Protein AF-A0A7C5K5Q1-F1 (afdb_monomer)

Solvent-accessible surface area (backbone atoms only — not comparable to full-atom values): 16273 Å² total; per-residue (Å²): 133,90,83,87,88,84,90,79,90,84,81,91,78,84,78,90,78,84,77,80,89,81,86,86,76,71,62,64,64,53,53,53,48,54,52,52,51,44,50,50,35,49,50,49,41,51,52,52,47,55,54,46,50,56,51,28,58,54,29,62,74,42,100,34,67,68,35,24,51,49,33,49,58,46,50,55,53,46,52,53,38,50,54,52,27,48,53,24,49,56,46,38,74,69,44,90,44,72,67,50,33,50,55,20,46,50,52,24,52,52,34,30,56,51,38,54,53,44,49,60,56,43,58,56,35,75,69,60,73,71,78,79,83,81,79,86,83,80,95,70,95,72,90,81,80,87,77,79,86,76,80,72,78,73,74,76,74,74,75,76,72,83,75,80,82,54,46,97,90,65,37,42,28,32,14,58,48,31,27,52,51,27,44,76,69,70,38,76,44,35,77,76,70,42,36,69,51,12,41,54,56,32,49,77,69,71,37,46,31,96,88,48,85,52,50,87,40,68,26,30,55,47,41,51,24,34,29,53,25,48,73,68,66,55,76,51,94,42,92,86,41,49,63,35,24,47,46,36,36,39,76,73,68,45,64,49,76,81,76,41,83,79,82,59,89,93,57,82,72,55,60,66

Radius of gyration: 31.22 Å; Cα contacts (8 Å, |Δi|>4): 240; chains: 1; bounding box: 98×56×119 Å

Mean predicted aligned error: 20.23 Å

Structure (mmCIF, N/CA/C/O backbone):
data_AF-A0A7C5K5Q1-F1
#
_entry.id   AF-A0A7C5K5Q1-F1
#
loop_
_atom_site.group_PDB
_atom_site.id
_atom_site.type_symbol
_atom_site.label_atom_id
_atom_site.label_alt_id
_atom_site.label_comp_id
_atom_site.label_asym_id
_atom_site.label_entity_id
_atom_site.label_seq_id
_atom_site.pdbx_PDB_ins_code
_atom_site.Cartn_x
_atom_site.Cartn_y
_atom_site.Cartn_z
_atom_site.occupancy
_atom_site.B_iso_or_equiv
_atom_site.auth_seq_id
_atom_site.auth_comp_id
_atom_site.auth_asym_id
_atom_site.auth_atom_id
_atom_site.pdbx_PDB_model_num
ATOM 1 N N . MET A 1 1 ? 58.244 21.005 -78.673 1.00 39.00 1 MET A N 1
ATOM 2 C CA . MET A 1 1 ? 58.106 21.729 -77.393 1.00 39.00 1 MET A CA 1
ATOM 3 C C . MET A 1 1 ? 57.609 20.748 -76.333 1.00 39.00 1 MET A C 1
ATOM 5 O O . MET A 1 1 ? 56.505 20.251 -76.478 1.00 39.00 1 MET A O 1
ATOM 9 N N . PHE A 1 2 ? 58.502 20.364 -75.406 1.00 35.72 2 PHE A N 1
ATOM 10 C CA . PHE A 1 2 ? 58.333 20.268 -73.936 1.00 35.72 2 PHE A CA 1
ATOM 11 C C . PHE A 1 2 ? 56.890 20.326 -73.368 1.00 35.72 2 PHE A C 1
ATOM 13 O O . PHE A 1 2 ? 56.153 21.208 -73.779 1.00 35.72 2 PHE A O 1
ATOM 20 N N . TYR A 1 3 ? 56.393 19.533 -72.402 1.00 31.89 3 TYR A N 1
ATOM 21 C CA . TYR A 1 3 ? 56.917 18.645 -71.335 1.00 31.89 3 TYR A CA 1
ATOM 22 C C . TYR A 1 3 ? 55.752 17.667 -70.978 1.00 31.89 3 TYR A C 1
ATOM 24 O O . TYR A 1 3 ? 54.611 18.103 -70.901 1.00 31.89 3 TYR A O 1
ATOM 32 N N . ARG A 1 4 ? 55.911 16.338 -71.039 1.00 33.72 4 ARG A N 1
ATOM 33 C CA . ARG A 1 4 ? 56.202 15.358 -69.959 1.00 33.72 4 ARG A CA 1
ATOM 34 C C . ARG A 1 4 ? 55.140 15.157 -68.846 1.00 33.72 4 ARG A C 1
ATOM 36 O O . ARG A 1 4 ? 54.796 16.065 -68.106 1.00 33.72 4 ARG A O 1
ATOM 43 N N . GLN A 1 5 ? 54.742 13.884 -68.736 1.00 38.56 5 GLN A N 1
ATOM 44 C CA . GLN A 1 5 ? 54.004 13.157 -67.690 1.00 38.56 5 GLN A CA 1
ATOM 45 C C . GLN A 1 5 ? 54.415 13.469 -66.235 1.00 38.56 5 GLN A C 1
ATOM 47 O O . GLN A 1 5 ? 55.608 13.624 -65.970 1.00 38.56 5 GLN A O 1
ATOM 52 N N . SER A 1 6 ? 53.479 13.345 -65.281 1.00 35.78 6 SER A N 1
ATOM 53 C CA . SER A 1 6 ? 53.557 12.337 -64.198 1.00 35.78 6 SER A CA 1
ATOM 54 C C . SER A 1 6 ? 52.291 12.267 -63.327 1.00 35.78 6 SER A C 1
ATOM 56 O O . SER A 1 6 ? 51.654 13.263 -63.010 1.00 35.78 6 SER A O 1
ATOM 58 N N . THR A 1 7 ? 51.977 11.018 -63.003 1.00 44.91 7 THR A N 1
ATOM 59 C CA . THR A 1 7 ? 50.907 10.376 -62.223 1.00 44.91 7 THR A CA 1
ATOM 60 C C . THR A 1 7 ? 50.917 10.660 -60.715 1.00 44.91 7 THR A C 1
ATOM 62 O O . THR A 1 7 ? 51.972 10.984 -60.190 1.00 44.91 7 THR A O 1
ATOM 65 N N . TYR A 1 8 ? 49.766 10.469 -60.044 1.00 38.09 8 TYR A N 1
ATOM 66 C CA . TYR A 1 8 ? 49.452 9.582 -58.884 1.00 38.09 8 TYR A CA 1
ATOM 67 C C . TYR A 1 8 ? 48.090 10.048 -58.288 1.00 38.09 8 TYR A C 1
ATOM 69 O O . TYR A 1 8 ? 47.913 11.238 -58.071 1.00 38.09 8 TYR A O 1
ATOM 77 N N . ALA A 1 9 ? 47.021 9.228 -58.317 1.00 36.94 9 ALA A N 1
ATOM 78 C CA . ALA A 1 9 ? 46.532 8.350 -57.225 1.00 36.94 9 ALA A CA 1
ATOM 79 C C . ALA A 1 9 ? 45.913 9.179 -56.055 1.00 36.94 9 ALA A C 1
ATOM 81 O O . ALA A 1 9 ? 46.486 10.188 -55.686 1.00 36.94 9 ALA A O 1
ATOM 82 N N . ILE A 1 10 ? 44.779 8.924 -55.387 1.00 40.03 10 ILE A N 1
ATOM 83 C CA . ILE A 1 10 ? 43.889 7.787 -55.085 1.00 40.03 10 ILE A CA 1
ATOM 84 C C . ILE A 1 10 ? 42.545 8.446 -54.668 1.00 40.03 10 ILE A C 1
ATOM 86 O O . ILE A 1 10 ? 42.561 9.475 -54.005 1.00 40.03 10 ILE A O 1
ATOM 90 N N . GLY A 1 11 ? 41.373 7.943 -55.053 1.00 34.34 11 GLY A N 1
ATOM 91 C CA . GLY A 1 11 ? 40.532 7.284 -54.049 1.00 34.34 11 GLY A CA 1
ATOM 92 C C . GLY A 1 11 ? 39.045 7.589 -54.213 1.00 34.34 11 GLY A C 1
ATOM 93 O O . GLY A 1 11 ? 38.575 8.685 -53.938 1.00 34.34 11 GLY A O 1
ATOM 94 N N . THR A 1 12 ? 38.309 6.576 -54.651 1.00 48.47 12 THR A N 1
ATOM 95 C CA . THR A 1 12 ? 36.873 6.398 -54.431 1.00 48.47 12 THR A CA 1
ATOM 96 C C . THR A 1 12 ? 36.520 6.512 -52.950 1.00 48.47 12 THR A C 1
ATOM 98 O O . THR A 1 12 ? 37.153 5.816 -52.159 1.00 48.47 12 THR A O 1
ATOM 101 N N . ALA A 1 13 ? 35.473 7.265 -52.595 1.00 38.59 13 ALA A N 1
ATOM 102 C CA . ALA A 1 13 ? 34.547 6.904 -51.516 1.00 38.59 13 ALA A CA 1
ATOM 103 C C . ALA A 1 13 ? 33.438 7.953 -51.312 1.00 38.59 13 ALA A C 1
ATOM 105 O O . ALA A 1 13 ? 33.724 9.104 -51.016 1.00 38.59 13 ALA A O 1
ATOM 106 N N . LEU A 1 14 ? 32.198 7.448 -51.355 1.00 41.69 14 LEU A N 1
ATOM 107 C CA . LEU A 1 14 ? 31.048 7.830 -50.522 1.00 41.69 14 LEU A CA 1
ATOM 108 C C . LEU A 1 14 ? 30.442 9.222 -50.808 1.00 41.69 14 LEU A C 1
ATOM 110 O O . LEU A 1 14 ? 31.061 10.256 -50.630 1.00 41.69 14 LEU A O 1
ATOM 114 N N . GLY A 1 15 ? 29.211 9.330 -51.299 1.00 34.03 15 GLY A N 1
ATOM 115 C CA . GLY A 1 15 ? 28.038 8.593 -50.835 1.00 34.03 15 GLY A CA 1
ATOM 116 C C . GLY A 1 15 ? 27.295 9.479 -49.837 1.00 34.03 15 GLY A C 1
ATOM 117 O O . GLY A 1 15 ? 27.778 9.689 -48.731 1.00 34.03 15 GLY A O 1
ATOM 118 N N . LEU A 1 16 ? 26.166 10.024 -50.302 1.00 45.03 16 LEU A N 1
ATOM 119 C CA . LEU A 1 16 ? 25.108 10.723 -49.568 1.00 45.03 16 LEU A CA 1
ATOM 120 C C . LEU A 1 16 ? 25.189 10.604 -48.045 1.00 45.03 16 LEU A C 1
ATOM 122 O O . LEU A 1 16 ? 24.958 9.508 -47.567 1.00 45.03 16 LEU A O 1
ATOM 126 N N . TRP A 1 17 ? 25.297 11.727 -47.330 1.00 41.38 17 TRP A N 1
ATOM 127 C CA . TRP A 1 17 ? 24.483 12.010 -46.137 1.00 41.38 17 TRP A CA 1
ATOM 128 C C . TRP A 1 17 ? 24.275 13.527 -46.052 1.00 41.38 17 TRP A C 1
ATOM 130 O O . TRP A 1 17 ? 25.030 14.256 -45.413 1.00 41.38 17 TRP A O 1
ATOM 140 N N . ALA A 1 18 ? 23.233 14.014 -46.730 1.00 37.72 18 ALA A N 1
ATOM 141 C CA . ALA A 1 18 ? 22.581 15.245 -46.313 1.00 37.72 18 ALA A CA 1
ATOM 142 C C . ALA A 1 18 ? 21.882 14.926 -44.986 1.00 37.72 18 ALA A C 1
ATOM 144 O O . ALA A 1 18 ? 20.816 14.312 -44.971 1.00 37.72 18 ALA A O 1
ATOM 145 N N . VAL A 1 19 ? 22.525 15.256 -43.867 1.00 46.12 19 VAL A N 1
ATOM 146 C CA . VAL A 1 19 ? 21.896 15.151 -42.551 1.00 46.12 19 VAL A CA 1
ATOM 147 C C . VAL A 1 19 ? 20.846 16.251 -42.482 1.00 46.12 19 VAL A C 1
ATOM 149 O O . VAL A 1 19 ? 21.158 17.436 -42.375 1.00 46.12 19 VAL A O 1
ATOM 152 N N . ALA A 1 20 ? 19.590 15.837 -42.607 1.00 39.59 20 ALA A N 1
ATOM 153 C CA . ALA A 1 20 ? 18.427 16.647 -42.322 1.00 39.59 20 ALA A CA 1
ATOM 154 C C . ALA A 1 20 ? 18.463 17.069 -40.845 1.00 39.59 20 ALA A C 1
ATOM 156 O O . ALA A 1 20 ? 18.034 16.337 -39.959 1.00 39.59 20 ALA A O 1
ATOM 157 N N . VAL A 1 21 ? 18.979 18.266 -40.573 1.00 47.09 21 VAL A N 1
ATOM 158 C CA . VAL A 1 21 ? 18.752 18.969 -39.307 1.00 47.09 21 VAL A CA 1
ATOM 159 C C . VAL A 1 21 ? 17.407 19.677 -39.432 1.00 47.09 21 VAL A C 1
ATOM 161 O O . VAL A 1 21 ? 17.364 20.844 -39.794 1.00 47.09 21 VAL A O 1
ATOM 164 N N . CYS A 1 22 ? 16.307 18.950 -39.231 1.00 41.03 22 CYS A N 1
ATOM 165 C CA . CYS A 1 22 ? 14.950 19.497 -39.085 1.00 41.03 22 CYS A CA 1
ATOM 166 C C . CYS A 1 22 ? 14.028 18.430 -38.463 1.00 41.03 22 CYS A C 1
ATOM 168 O O . CYS A 1 22 ? 13.150 17.895 -39.131 1.00 41.03 22 CYS A O 1
ATOM 170 N N . ALA A 1 23 ? 14.243 18.087 -37.192 1.00 41.50 23 ALA A N 1
ATOM 171 C CA . ALA A 1 23 ? 13.274 17.334 -36.388 1.00 41.50 23 ALA A CA 1
ATOM 172 C C . ALA A 1 23 ? 13.562 17.544 -34.893 1.00 41.50 23 ALA A C 1
ATOM 174 O O . ALA A 1 23 ? 14.023 16.632 -34.220 1.00 41.50 23 ALA A O 1
ATOM 175 N N . GLN A 1 24 ? 13.396 18.769 -34.382 1.00 45.09 24 GLN A N 1
ATOM 176 C CA . GLN A 1 24 ? 13.556 19.034 -32.943 1.00 45.09 24 GLN A CA 1
ATOM 177 C C . GLN A 1 24 ? 12.874 20.342 -32.508 1.00 45.09 24 GLN A C 1
ATOM 179 O O . GLN A 1 24 ? 13.487 21.223 -31.916 1.00 45.09 24 GLN A O 1
ATOM 184 N N . THR A 1 25 ? 11.592 20.515 -32.837 1.00 47.78 25 THR A N 1
ATOM 185 C CA . THR A 1 25 ? 10.815 21.680 -32.360 1.00 47.78 25 THR A CA 1
ATOM 186 C C . THR A 1 25 ? 9.432 21.342 -31.801 1.00 47.78 25 THR A C 1
ATOM 188 O O . THR A 1 25 ? 8.795 22.231 -31.244 1.00 47.78 25 THR A O 1
ATOM 191 N N . ASN A 1 26 ? 8.984 20.080 -31.855 1.00 49.53 26 ASN A N 1
ATOM 192 C CA . ASN A 1 26 ? 7.657 19.687 -31.358 1.00 49.53 26 ASN A CA 1
ATOM 193 C C . ASN A 1 26 ? 7.649 19.057 -29.950 1.00 49.53 26 ASN A C 1
ATOM 195 O O . ASN A 1 26 ? 6.600 19.071 -29.314 1.00 49.53 26 ASN A O 1
ATOM 199 N N . ASP A 1 27 ? 8.783 18.587 -29.416 1.00 52.47 27 ASP A N 1
ATOM 200 C CA . ASP A 1 27 ? 8.804 17.881 -28.114 1.00 52.47 27 ASP A CA 1
ATOM 201 C C . ASP A 1 27 ? 8.931 18.811 -26.896 1.00 52.47 27 ASP A C 1
ATOM 203 O O . ASP A 1 27 ? 8.428 18.523 -25.810 1.00 52.47 27 ASP A O 1
ATOM 207 N N . VAL A 1 28 ? 9.552 19.981 -27.071 1.00 58.41 28 VAL A N 1
ATOM 208 C CA . VAL A 1 28 ? 9.705 20.990 -26.007 1.00 58.41 28 VAL A CA 1
ATOM 209 C C . VAL A 1 28 ? 8.355 21.537 -25.501 1.00 58.41 28 VAL A C 1
ATOM 211 O O . VAL A 1 28 ? 8.174 21.590 -24.281 1.00 58.41 28 VAL A O 1
ATOM 214 N N . PRO A 1 29 ? 7.380 21.914 -26.361 1.00 62.69 29 PRO A N 1
ATOM 215 C CA . PRO A 1 29 ? 6.080 22.384 -25.877 1.00 62.69 29 PRO A CA 1
ATOM 216 C C . PRO A 1 29 ? 5.253 21.279 -25.201 1.00 62.69 29 PRO A C 1
ATOM 218 O O . PRO A 1 29 ? 4.526 21.576 -24.254 1.00 62.69 29 PRO A O 1
ATOM 221 N N . ALA A 1 30 ? 5.390 20.016 -25.623 1.00 71.88 30 ALA A N 1
ATOM 222 C CA . ALA A 1 30 ? 4.680 18.889 -25.016 1.00 71.88 30 ALA A CA 1
ATOM 223 C C . ALA A 1 30 ? 5.179 18.603 -23.590 1.00 71.88 30 ALA A C 1
ATOM 225 O O . ALA A 1 30 ? 4.382 18.526 -22.658 1.00 71.88 30 ALA A O 1
ATOM 226 N N . ARG A 1 31 ? 6.502 18.558 -23.387 1.00 77.75 31 ARG A N 1
ATOM 227 C CA . ARG A 1 31 ? 7.101 18.360 -22.058 1.00 77.75 31 ARG A CA 1
ATOM 228 C C . ARG A 1 31 ? 6.799 19.506 -21.097 1.00 77.75 31 ARG A C 1
ATOM 230 O O . ARG A 1 31 ? 6.506 19.262 -19.927 1.00 77.75 31 ARG A O 1
ATOM 237 N N . ALA A 1 32 ? 6.850 20.746 -21.581 1.00 83.56 32 ALA A N 1
ATOM 238 C CA . ALA A 1 32 ? 6.485 21.912 -20.781 1.00 83.56 32 ALA A CA 1
ATOM 239 C C . ALA A 1 32 ? 5.020 21.841 -20.312 1.00 83.56 32 ALA A C 1
ATOM 241 O O . ALA A 1 32 ? 4.745 22.118 -19.146 1.00 83.56 32 ALA A O 1
ATOM 242 N N . ALA A 1 33 ? 4.103 21.402 -21.182 1.00 86.56 33 ALA A N 1
ATOM 243 C CA . ALA A 1 33 ? 2.701 21.203 -20.826 1.00 86.56 33 ALA A CA 1
ATOM 244 C C . ALA A 1 33 ? 2.517 20.102 -19.765 1.00 86.56 33 ALA A C 1
ATOM 246 O O . ALA A 1 33 ? 1.813 20.326 -18.783 1.00 86.56 33 ALA A O 1
ATOM 247 N N . THR A 1 34 ? 3.200 18.957 -19.897 1.00 87.31 34 THR A N 1
ATOM 248 C CA . THR A 1 34 ? 3.137 17.867 -18.902 1.00 87.31 34 THR A CA 1
ATOM 249 C C . THR A 1 34 ? 3.652 18.308 -17.531 1.00 87.31 34 THR A C 1
ATOM 251 O O . THR A 1 34 ? 3.044 17.998 -16.508 1.00 87.31 34 THR A O 1
ATOM 254 N N . VAL A 1 35 ? 4.756 19.061 -17.486 1.00 90.50 35 VAL A N 1
ATOM 255 C CA . VAL A 1 35 ? 5.287 19.609 -16.226 1.00 90.50 35 VAL A CA 1
ATOM 256 C C . VAL A 1 35 ? 4.308 20.613 -15.615 1.00 90.50 35 VAL A C 1
ATOM 258 O O . VAL A 1 35 ? 4.076 20.574 -14.410 1.00 90.50 35 VAL A O 1
ATOM 261 N N . GLN A 1 36 ? 3.695 21.474 -16.428 1.00 91.56 36 GLN A N 1
ATOM 262 C CA . GLN A 1 36 ? 2.717 22.454 -15.955 1.00 91.56 36 GLN A CA 1
ATOM 263 C C . GLN A 1 36 ? 1.451 21.790 -15.385 1.00 91.56 36 GLN A C 1
ATOM 265 O O . GLN A 1 36 ? 0.943 22.214 -14.346 1.00 91.56 36 GLN A O 1
ATOM 270 N N . GLU A 1 37 ? 0.952 20.733 -16.025 1.00 91.56 37 GLU A N 1
ATOM 271 C CA . GLU A 1 37 ? -0.182 19.946 -15.529 1.00 91.56 37 GLU A CA 1
ATOM 272 C C . GLU A 1 37 ? 0.158 19.235 -14.209 1.00 91.56 37 GLU A C 1
ATOM 274 O O . GLU A 1 37 ? -0.600 19.298 -13.238 1.00 91.56 37 GLU A O 1
ATOM 279 N N . ALA A 1 38 ? 1.347 18.640 -14.123 1.00 89.44 38 ALA A N 1
ATOM 280 C CA . ALA A 1 38 ? 1.859 18.039 -12.897 1.00 89.44 38 ALA A CA 1
ATOM 281 C C . ALA A 1 38 ? 1.995 19.057 -11.744 1.00 89.44 38 ALA A C 1
ATOM 283 O O . ALA A 1 38 ? 1.653 18.762 -10.594 1.00 89.44 38 ALA A O 1
ATOM 284 N N . GLU A 1 39 ? 2.448 20.279 -12.035 1.00 94.06 39 GLU A N 1
ATOM 285 C CA . GLU A 1 39 ? 2.498 21.374 -11.062 1.00 94.06 39 GLU A CA 1
ATOM 286 C C . GLU A 1 39 ? 1.100 21.786 -10.589 1.00 94.06 39 GLU A C 1
ATOM 288 O O . GLU A 1 39 ? 0.902 21.993 -9.387 1.00 94.06 39 GLU A O 1
ATOM 293 N N . ALA A 1 40 ? 0.117 21.834 -11.493 1.00 95.06 40 ALA A N 1
ATOM 294 C CA . ALA A 1 40 ? -1.274 22.109 -11.145 1.00 95.06 40 ALA A CA 1
ATOM 295 C C . ALA A 1 40 ? -1.854 21.029 -10.216 1.00 95.06 40 ALA A C 1
ATOM 297 O O . ALA A 1 40 ? -2.482 21.354 -9.206 1.00 95.06 40 ALA A O 1
ATOM 298 N N . HIS A 1 41 ? -1.581 19.750 -10.487 1.00 91.00 41 HIS A N 1
ATOM 299 C CA . HIS A 1 41 ? -1.990 18.646 -9.617 1.00 91.00 41 HIS A CA 1
ATOM 300 C C . HIS A 1 41 ? -1.351 18.722 -8.230 1.00 91.00 41 HIS A C 1
ATOM 302 O O . HIS A 1 41 ? -2.038 18.566 -7.219 1.00 91.00 41 HIS A O 1
ATOM 308 N N . ARG A 1 42 ? -0.053 19.025 -8.138 1.00 94.62 42 ARG A N 1
ATOM 309 C CA . ARG A 1 42 ? 0.596 19.238 -6.838 1.00 94.62 42 ARG A CA 1
ATOM 310 C C . ARG A 1 42 ? -0.027 20.424 -6.089 1.00 94.62 42 ARG A C 1
ATOM 312 O O . ARG A 1 42 ? -0.282 20.319 -4.887 1.00 94.62 42 ARG A O 1
ATOM 319 N N . ALA A 1 43 ? -0.285 21.535 -6.780 1.00 95.25 43 ALA A N 1
ATOM 320 C CA . ALA A 1 43 ? -0.922 22.712 -6.192 1.00 95.25 43 ALA A CA 1
ATOM 321 C C . ALA A 1 43 ? -2.335 22.399 -5.669 1.00 95.25 43 ALA A C 1
ATOM 323 O O . ALA A 1 43 ? -2.694 22.833 -4.575 1.00 95.25 43 ALA A O 1
ATOM 324 N N . GLN A 1 44 ? -3.102 21.573 -6.385 1.00 94.75 44 GLN A N 1
ATOM 325 C CA . GLN A 1 44 ? -4.405 21.082 -5.936 1.00 94.75 44 GLN A CA 1
ATOM 326 C C . GLN A 1 44 ? -4.294 20.290 -4.623 1.00 94.75 44 GLN A C 1
ATOM 328 O O . GLN A 1 44 ? -5.033 20.563 -3.678 1.00 94.75 44 GLN A O 1
ATOM 333 N N . ILE A 1 45 ? -3.340 19.355 -4.512 1.00 91.81 45 ILE A N 1
ATOM 334 C CA . ILE A 1 45 ? -3.116 18.593 -3.267 1.00 91.81 45 ILE A CA 1
ATOM 335 C C . ILE A 1 45 ? -2.784 19.545 -2.103 1.00 91.81 45 ILE A C 1
ATOM 337 O O . ILE A 1 45 ? -3.296 19.383 -0.991 1.00 91.81 45 ILE A O 1
ATOM 341 N N . GLN A 1 46 ? -1.958 20.563 -2.356 1.00 96.69 46 GLN A N 1
ATOM 342 C CA . GLN A 1 46 ? -1.593 21.572 -1.360 1.00 96.69 46 GLN A CA 1
ATOM 343 C C . GLN A 1 46 ? -2.813 22.393 -0.910 1.00 96.69 46 GLN A C 1
ATOM 345 O O . GLN A 1 46 ? -3.014 22.583 0.291 1.00 96.69 46 GLN A O 1
ATOM 350 N N . GLN A 1 47 ? -3.677 22.798 -1.842 1.00 97.12 47 GLN A N 1
ATOM 351 C CA . GLN A 1 47 ? -4.919 23.505 -1.530 1.00 97.12 47 GLN A CA 1
ATOM 352 C C . GLN A 1 47 ? -5.856 22.654 -0.657 1.00 97.12 47 GLN A C 1
ATOM 354 O O . GLN A 1 47 ? -6.428 23.152 0.315 1.00 97.12 47 GLN A O 1
ATOM 359 N N . ILE A 1 48 ? -5.991 21.358 -0.958 1.00 93.31 48 ILE A N 1
ATOM 360 C CA . ILE A 1 48 ? -6.781 20.422 -0.143 1.00 93.31 48 ILE A CA 1
ATOM 361 C C . ILE A 1 48 ? -6.220 20.350 1.282 1.00 93.31 48 ILE A C 1
ATOM 363 O O . ILE A 1 48 ? -6.973 20.415 2.255 1.00 93.31 48 ILE A O 1
ATOM 367 N N . LYS A 1 49 ? -4.895 20.253 1.427 1.00 93.88 49 LYS A N 1
ATOM 368 C CA . LYS A 1 49 ? -4.242 20.248 2.741 1.00 93.88 49 LYS A CA 1
ATOM 369 C C . LYS A 1 49 ? -4.565 21.515 3.532 1.00 93.88 49 LYS A C 1
ATOM 371 O O . LYS A 1 49 ? -4.927 21.407 4.699 1.00 93.88 49 LYS A O 1
ATOM 376 N N . GLU A 1 50 ? -4.478 22.693 2.926 1.00 96.19 50 GLU A N 1
ATOM 377 C CA . GLU A 1 50 ? -4.788 23.967 3.595 1.00 96.19 50 GLU A CA 1
ATOM 378 C C . GLU A 1 50 ? -6.253 24.047 4.057 1.00 96.19 50 GLU A C 1
ATOM 380 O O . GLU A 1 50 ? -6.538 24.478 5.182 1.00 96.19 50 GLU A O 1
ATOM 385 N N . GLN A 1 51 ? -7.184 23.544 3.239 1.00 93.75 51 GLN A N 1
ATOM 386 C CA . GLN A 1 51 ? -8.594 23.417 3.617 1.00 93.75 51 GLN A CA 1
ATOM 387 C C . GLN A 1 51 ? -8.763 22.504 4.839 1.00 93.75 51 GLN A C 1
ATOM 389 O O . GLN A 1 51 ? -9.434 22.873 5.806 1.00 93.75 51 GLN A O 1
ATOM 394 N N . LEU A 1 52 ? -8.119 21.333 4.838 1.00 91.00 52 LEU A N 1
ATOM 395 C CA . LEU A 1 52 ? -8.217 20.380 5.944 1.00 91.00 52 LEU A CA 1
ATOM 396 C C . LEU A 1 52 ? -7.509 20.866 7.210 1.00 91.00 52 LEU A C 1
ATOM 398 O O . LEU A 1 52 ? -8.002 20.583 8.296 1.00 91.00 52 LEU A O 1
ATOM 402 N N . VAL A 1 53 ? -6.409 21.619 7.108 1.00 92.62 53 VAL A N 1
ATOM 403 C CA . VAL A 1 53 ? -5.763 22.259 8.268 1.00 92.62 53 VAL A CA 1
ATOM 404 C C . VAL A 1 53 ? -6.730 23.240 8.920 1.00 92.62 53 VAL A C 1
ATOM 406 O O . VAL A 1 53 ? -6.900 23.216 10.135 1.00 92.62 53 VAL A O 1
ATOM 409 N N . THR A 1 54 ? -7.425 24.055 8.125 1.00 91.19 54 THR A N 1
ATOM 410 C CA . THR A 1 54 ? -8.436 24.988 8.644 1.00 91.19 54 THR A CA 1
ATOM 411 C C . THR A 1 54 ? -9.551 24.250 9.394 1.00 91.19 54 THR A C 1
ATOM 413 O O . THR A 1 54 ? -9.930 24.646 10.500 1.00 91.19 54 THR A O 1
ATOM 416 N N . LEU A 1 55 ? -10.046 23.143 8.830 1.00 87.88 55 LEU A N 1
ATOM 417 C CA . LEU A 1 55 ? -11.067 22.305 9.466 1.00 87.88 55 LEU A CA 1
ATOM 418 C C . LEU A 1 55 ? -10.549 21.603 10.729 1.00 87.88 55 LEU A C 1
ATOM 420 O O . LEU A 1 55 ? -11.257 21.571 11.732 1.00 87.88 55 LEU A O 1
ATOM 424 N N . ALA A 1 56 ? -9.314 21.100 10.710 1.00 86.19 56 ALA A N 1
ATOM 425 C CA . ALA A 1 56 ? -8.669 20.457 11.850 1.00 86.19 56 ALA A CA 1
ATOM 426 C C . ALA A 1 56 ? -8.484 21.433 13.017 1.00 86.19 56 ALA A C 1
ATOM 428 O O . ALA A 1 56 ? -8.827 21.104 14.148 1.00 86.19 56 ALA A O 1
ATOM 429 N N . THR A 1 57 ? -8.020 22.656 12.747 1.00 86.75 57 THR A N 1
ATOM 430 C CA . THR A 1 57 ? -7.882 23.710 13.763 1.00 86.75 57 THR A CA 1
ATOM 431 C C . THR A 1 57 ? -9.235 24.063 14.375 1.00 86.75 57 THR A C 1
ATOM 433 O O . THR A 1 57 ? -9.346 24.188 15.593 1.00 86.75 57 THR A O 1
ATOM 436 N N . ARG A 1 58 ? -10.296 24.165 13.560 1.00 85.69 58 ARG A N 1
ATOM 437 C CA . ARG A 1 58 ? -11.659 24.368 14.076 1.00 85.69 58 ARG A CA 1
ATOM 438 C C . ARG A 1 58 ? -12.121 23.176 14.921 1.00 85.69 58 ARG A C 1
ATOM 440 O O . ARG A 1 58 ? -12.715 23.390 15.970 1.00 85.69 58 ARG A O 1
ATOM 447 N N . ALA A 1 59 ? -11.838 21.943 14.503 1.00 80.56 59 ALA A N 1
ATOM 448 C CA . ALA A 1 59 ? -12.176 20.734 15.254 1.00 80.56 59 ALA A CA 1
ATOM 449 C C . ALA A 1 59 ? -11.418 20.621 16.587 1.00 80.56 59 ALA A C 1
ATOM 451 O O . ALA A 1 59 ? -11.974 20.138 17.561 1.00 80.56 59 ALA A O 1
ATOM 452 N N . GLN A 1 60 ? -10.179 21.106 16.676 1.00 80.00 60 GLN A N 1
ATOM 453 C CA . GLN A 1 60 ? -9.433 21.158 17.941 1.00 80.00 60 GLN A CA 1
ATOM 454 C C . GLN A 1 60 ? -10.032 22.149 18.949 1.00 80.00 60 GLN A C 1
ATOM 456 O O . GLN A 1 60 ? -9.825 22.007 20.150 1.00 80.00 60 GLN A O 1
ATOM 461 N N . GLN A 1 61 ? -10.774 23.150 18.472 1.00 82.62 61 GLN A N 1
ATOM 462 C CA . GLN A 1 61 ? -11.507 24.092 19.321 1.00 82.62 61 GLN A CA 1
ATOM 463 C C . GLN A 1 61 ? -12.856 23.528 19.792 1.00 82.62 61 GLN A C 1
ATOM 465 O O . GLN A 1 61 ? -13.505 24.134 20.645 1.00 82.62 61 GLN A O 1
ATOM 470 N N . THR A 1 62 ? -13.301 22.387 19.252 1.00 72.81 62 THR A N 1
ATOM 471 C CA . THR A 1 62 ? -14.492 21.685 19.739 1.00 72.81 62 THR A CA 1
ATOM 472 C C . THR A 1 62 ? -14.101 20.674 20.819 1.00 72.81 62 THR A C 1
ATOM 474 O O . THR A 1 62 ? -12.987 20.160 20.852 1.00 72.81 62 THR A O 1
ATOM 477 N N . ASN A 1 63 ? -15.030 20.344 21.720 1.00 67.94 63 ASN A N 1
ATOM 478 C CA . ASN A 1 63 ? -14.803 19.369 22.797 1.00 67.94 63 ASN A CA 1
ATOM 479 C C . ASN A 1 63 ? -14.846 17.904 22.289 1.00 67.94 63 ASN A C 1
ATOM 481 O O . ASN A 1 63 ? -15.267 17.002 23.014 1.00 67.94 63 ASN A O 1
ATOM 485 N N . ASN A 1 64 ? -14.487 17.667 21.020 1.00 73.75 64 ASN A N 1
ATOM 486 C CA . ASN A 1 64 ? -14.577 16.373 20.346 1.00 73.75 64 ASN A CA 1
ATOM 487 C C . ASN A 1 64 ? -13.186 15.887 19.883 1.00 73.75 64 ASN A C 1
ATOM 489 O O . ASN A 1 64 ? -12.792 16.115 18.735 1.00 73.75 64 ASN A O 1
ATOM 493 N N . PRO A 1 65 ? -12.435 15.180 20.750 1.00 74.75 65 PRO A N 1
ATOM 494 C CA . PRO A 1 65 ? -11.082 14.727 20.428 1.00 74.75 65 PRO A CA 1
ATOM 495 C C . PRO A 1 65 ? -11.049 13.717 19.271 1.00 74.75 65 PRO A C 1
ATOM 497 O O . PRO A 1 65 ? -10.106 13.729 18.484 1.00 74.75 65 PRO A O 1
ATOM 500 N N . ALA A 1 66 ? -12.101 12.907 19.102 1.00 76.38 66 ALA A N 1
ATOM 501 C CA . ALA A 1 66 ? -12.199 11.939 18.008 1.00 76.38 66 ALA A CA 1
ATOM 502 C C . ALA A 1 66 ? -12.289 12.628 16.637 1.00 76.38 66 ALA A C 1
ATOM 504 O O . ALA A 1 66 ? -11.730 12.155 15.648 1.00 76.38 66 ALA A O 1
ATOM 505 N N . GLN A 1 67 ? -12.960 13.780 16.572 1.00 79.38 67 GLN A N 1
ATOM 506 C CA . GLN A 1 67 ? -13.029 14.587 15.359 1.00 79.38 67 GLN A CA 1
ATOM 507 C C . GLN A 1 67 ? -11.664 15.198 15.011 1.00 79.38 67 GLN A C 1
ATOM 509 O O . GLN A 1 67 ? -11.241 15.137 13.854 1.00 79.38 67 GLN A O 1
ATOM 514 N N . ALA A 1 68 ? -10.951 15.739 16.003 1.00 77.88 68 ALA A N 1
ATOM 515 C CA . ALA A 1 68 ? -9.605 16.279 15.812 1.00 77.88 68 ALA A CA 1
ATOM 516 C C . ALA A 1 68 ? -8.612 15.194 15.350 1.00 77.88 68 ALA A C 1
ATOM 518 O O . ALA A 1 68 ? -7.863 15.407 14.395 1.00 77.88 68 ALA A O 1
ATOM 519 N N . GLU A 1 69 ? -8.655 14.009 15.962 1.00 78.81 69 GLU A N 1
ATOM 520 C CA . GLU A 1 69 ? -7.842 12.854 15.566 1.00 78.81 69 GLU A CA 1
ATOM 521 C C . GLU A 1 69 ? -8.179 12.374 14.144 1.00 78.81 69 GLU A C 1
ATOM 523 O O . GLU A 1 69 ? -7.282 12.101 13.338 1.00 78.81 69 GLU A O 1
ATOM 528 N N . CYS A 1 70 ? -9.470 12.351 13.790 1.00 81.25 70 CYS A N 1
ATOM 529 C CA . CYS A 1 70 ? -9.933 11.999 12.451 1.00 81.25 70 CYS A CA 1
ATOM 530 C C . CYS A 1 70 ? -9.291 12.897 11.386 1.00 81.25 70 CYS A C 1
ATOM 532 O O . CYS A 1 70 ? -8.728 12.368 10.423 1.00 81.25 70 CYS A O 1
ATOM 534 N N . PHE A 1 71 ? -9.306 14.222 11.575 1.00 85.00 71 PHE A N 1
ATOM 535 C CA . PHE A 1 71 ? -8.653 15.168 10.664 1.00 85.00 71 PHE A CA 1
ATOM 536 C C . PHE A 1 71 ? -7.128 15.030 10.659 1.00 85.00 71 PHE A C 1
ATOM 538 O O . PHE A 1 71 ? -6.526 15.008 9.582 1.00 85.00 71 PHE A O 1
ATOM 545 N N . GLN A 1 72 ? -6.504 14.875 11.830 1.00 81.38 72 GLN A N 1
ATOM 546 C CA . GLN A 1 72 ? -5.051 14.749 11.952 1.00 81.38 72 GLN A CA 1
ATOM 547 C C . GLN A 1 72 ? -4.516 13.560 11.143 1.00 81.38 72 GLN A C 1
ATOM 549 O O . GLN A 1 72 ? -3.536 13.688 10.410 1.00 81.38 72 GLN A O 1
ATOM 554 N N . MET A 1 73 ? -5.208 12.420 11.191 1.00 79.56 73 MET A N 1
ATOM 555 C CA . MET A 1 73 ? -4.852 11.236 10.410 1.00 79.56 73 MET A CA 1
ATOM 556 C C . MET A 1 73 ? -4.888 11.494 8.892 1.00 79.56 73 MET A C 1
ATOM 558 O O . MET A 1 73 ? -4.025 11.005 8.159 1.00 79.56 73 MET A O 1
ATOM 562 N N . ARG A 1 74 ? -5.867 12.265 8.392 1.00 83.94 74 ARG A N 1
ATOM 563 C CA . ARG A 1 74 ? -5.982 12.580 6.953 1.00 83.94 74 ARG A CA 1
ATOM 564 C C . ARG A 1 74 ? -4.927 13.596 6.524 1.00 83.94 74 ARG A C 1
ATOM 566 O O . ARG A 1 74 ? -4.368 13.450 5.440 1.00 83.94 74 ARG A O 1
ATOM 573 N N . LEU A 1 75 ? -4.593 14.556 7.387 1.00 82.19 75 LEU A N 1
ATOM 574 C CA . LEU A 1 75 ? -3.504 15.506 7.152 1.00 82.19 75 LEU A CA 1
ATOM 575 C C . LEU A 1 75 ? -2.139 14.818 7.040 1.00 82.19 75 LEU A C 1
ATOM 577 O O . LEU A 1 75 ? -1.365 15.156 6.147 1.00 82.19 75 LEU A O 1
ATOM 581 N N . VAL A 1 76 ? -1.858 13.813 7.878 1.00 81.81 76 VAL A N 1
ATOM 582 C CA . VAL A 1 76 ? -0.626 13.009 7.762 1.00 81.81 76 VAL A CA 1
ATOM 583 C C . VAL A 1 76 ? -0.565 12.289 6.411 1.00 81.81 76 VAL A C 1
ATOM 585 O O . VAL A 1 76 ? 0.464 12.339 5.740 1.00 81.81 76 VAL A O 1
ATOM 588 N N . LYS A 1 77 ? -1.672 11.678 5.966 1.00 73.69 77 LYS A N 1
ATOM 589 C CA . LYS A 1 77 ? -1.741 11.014 4.651 1.00 73.69 77 LYS A CA 1
ATOM 590 C C . LYS A 1 77 ? -1.547 12.001 3.492 1.00 73.69 77 LYS A C 1
ATOM 592 O O . LYS A 1 77 ? -0.833 11.681 2.548 1.00 73.69 77 LYS A O 1
ATOM 597 N N . LEU A 1 78 ? -2.122 13.203 3.575 1.00 80.38 78 LEU A N 1
ATOM 598 C CA . LEU A 1 78 ? -1.919 14.262 2.576 1.00 80.38 78 LEU A CA 1
ATOM 599 C C . LEU A 1 78 ? -0.476 14.771 2.524 1.00 80.3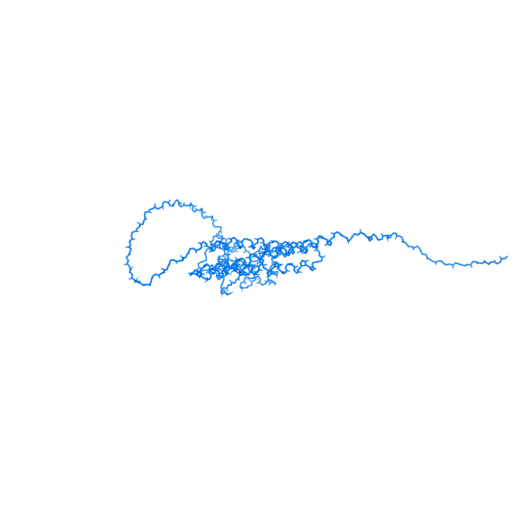8 78 LEU A C 1
ATOM 601 O O . LEU A 1 78 ? 0.019 15.038 1.434 1.00 80.38 78 LEU A O 1
ATOM 605 N N . ASN A 1 79 ? 0.214 14.871 3.665 1.00 82.81 79 ASN A N 1
ATOM 606 C CA . ASN A 1 79 ? 1.641 15.206 3.680 1.00 82.81 79 ASN A CA 1
ATOM 607 C C . ASN A 1 79 ? 2.467 14.153 2.932 1.00 82.81 79 ASN A C 1
ATOM 609 O O . ASN A 1 79 ? 3.272 14.519 2.083 1.00 82.81 79 ASN A O 1
ATOM 613 N N . GLY A 1 80 ? 2.200 12.864 3.171 1.00 74.62 80 GLY A N 1
ATOM 614 C CA . GLY A 1 80 ? 2.855 11.785 2.427 1.00 74.62 80 GLY A CA 1
ATOM 615 C C . GLY A 1 80 ? 2.583 11.855 0.919 1.00 74.62 80 GLY A C 1
ATOM 616 O O . GLY A 1 80 ? 3.502 11.706 0.121 1.00 74.62 80 GLY A O 1
ATOM 617 N N . LEU A 1 81 ? 1.345 12.156 0.506 1.00 79.62 81 LEU A N 1
ATOM 618 C CA . LEU A 1 81 ? 1.021 12.344 -0.916 1.00 79.62 81 LEU A CA 1
ATOM 619 C C . LEU A 1 81 ? 1.741 13.547 -1.536 1.00 79.62 81 LEU A C 1
ATOM 621 O O . LEU A 1 81 ? 2.154 13.467 -2.688 1.00 79.62 81 LEU A O 1
ATOM 625 N N . LEU A 1 82 ? 1.917 14.646 -0.794 1.00 86.19 82 LEU A N 1
ATOM 626 C CA . LEU A 1 82 ? 2.685 15.802 -1.266 1.00 86.19 82 LEU A CA 1
ATOM 627 C C . LEU A 1 82 ? 4.164 15.472 -1.464 1.00 86.19 82 LEU A C 1
ATOM 629 O O . LEU A 1 82 ? 4.748 15.930 -2.441 1.00 86.19 82 LEU A O 1
ATOM 633 N N . GLU A 1 83 ? 4.762 14.684 -0.572 1.00 87.88 83 GLU A N 1
ATOM 634 C CA . GLU A 1 83 ? 6.155 14.238 -0.703 1.00 87.88 83 GLU A CA 1
ATOM 635 C C . GLU A 1 83 ? 6.345 13.337 -1.930 1.00 87.88 83 GLU A C 1
ATOM 637 O O . GLU A 1 83 ? 7.287 13.527 -2.704 1.00 87.88 83 GLU A O 1
ATOM 642 N N . VAL A 1 84 ? 5.418 12.400 -2.157 1.00 79.75 84 VAL A N 1
ATOM 643 C CA . VAL A 1 84 ? 5.438 11.528 -3.342 1.00 79.75 84 VAL A CA 1
ATOM 644 C C . VAL A 1 84 ? 5.223 12.340 -4.620 1.00 79.75 84 VAL A C 1
ATOM 646 O O . VAL A 1 84 ? 5.998 12.193 -5.564 1.00 79.75 84 VAL A O 1
ATOM 649 N N . ALA A 1 85 ? 4.237 13.242 -4.645 1.00 81.62 85 ALA A N 1
ATOM 650 C CA . ALA A 1 85 ? 3.977 14.113 -5.791 1.00 81.62 85 ALA A CA 1
ATOM 651 C C . ALA A 1 85 ? 5.163 15.044 -6.087 1.00 81.62 85 ALA A C 1
ATOM 653 O O . ALA A 1 85 ? 5.504 15.249 -7.248 1.00 81.62 85 ALA A O 1
ATOM 654 N N . GLN A 1 86 ? 5.830 15.571 -5.056 1.00 91.31 86 GLN A N 1
ATOM 655 C CA . GLN A 1 86 ? 7.042 16.376 -5.214 1.00 91.31 86 GLN A CA 1
ATOM 656 C C . GLN A 1 86 ? 8.194 15.545 -5.790 1.00 91.31 86 GLN A C 1
ATOM 658 O O . GLN A 1 86 ? 8.831 15.972 -6.747 1.00 91.31 86 GLN A O 1
ATOM 663 N N . THR A 1 87 ? 8.417 14.336 -5.268 1.00 86.25 87 THR A N 1
ATOM 664 C CA . THR A 1 87 ? 9.458 13.423 -5.771 1.00 86.25 87 THR A CA 1
ATOM 665 C C . THR A 1 87 ? 9.215 13.055 -7.234 1.00 86.25 87 THR A C 1
ATOM 667 O O . THR A 1 87 ? 10.145 13.040 -8.039 1.00 86.25 87 THR A O 1
ATOM 670 N N . ALA A 1 88 ? 7.963 12.777 -7.598 1.00 82.00 88 ALA A N 1
ATOM 671 C CA . ALA A 1 88 ? 7.585 12.500 -8.975 1.00 82.00 88 ALA A CA 1
ATOM 672 C C . ALA A 1 88 ? 7.743 13.741 -9.871 1.00 82.00 88 ALA A C 1
ATOM 674 O O . ALA A 1 88 ? 8.226 13.614 -10.991 1.00 82.00 88 ALA A O 1
ATOM 675 N N . LEU A 1 89 ? 7.434 14.944 -9.376 1.00 90.31 89 LEU A N 1
ATOM 676 C CA . LEU A 1 89 ? 7.637 16.189 -10.120 1.00 90.31 89 LEU A CA 1
ATOM 677 C C . LEU A 1 89 ? 9.125 16.456 -10.388 1.00 90.31 89 LEU A C 1
ATOM 679 O O . LEU A 1 89 ? 9.497 16.844 -11.495 1.00 90.31 89 LEU A O 1
ATOM 683 N N . ASP A 1 90 ? 9.984 16.216 -9.398 1.00 91.81 90 ASP A N 1
ATOM 684 C CA . ASP A 1 90 ? 11.429 16.371 -9.557 1.00 91.81 90 ASP A CA 1
ATOM 685 C C . ASP A 1 90 ? 11.990 15.357 -10.563 1.00 91.81 90 ASP A C 1
ATOM 687 O O . ASP A 1 90 ? 12.806 15.729 -11.405 1.00 91.81 90 ASP A O 1
ATOM 691 N N . ARG A 1 91 ? 11.480 14.115 -10.565 1.00 88.44 91 ARG A N 1
ATOM 692 C CA . ARG A 1 91 ? 11.789 13.113 -11.602 1.00 88.44 91 ARG A CA 1
ATOM 693 C C . ARG A 1 91 ? 11.313 13.545 -12.986 1.00 88.44 91 ARG A C 1
ATOM 695 O O . ARG A 1 91 ? 12.084 13.463 -13.933 1.00 88.44 91 ARG A O 1
ATOM 702 N N . LEU A 1 92 ? 10.088 14.055 -13.104 1.00 90.31 92 LEU A N 1
ATOM 703 C CA . LEU A 1 92 ? 9.523 14.525 -14.373 1.00 90.31 92 LEU A CA 1
ATOM 704 C C . LEU A 1 92 ? 10.369 15.648 -14.995 1.00 90.31 92 LEU A C 1
ATOM 706 O O . LEU A 1 92 ? 10.565 15.694 -16.208 1.00 90.31 92 LEU A O 1
ATOM 710 N N . ARG A 1 93 ? 10.911 16.544 -14.161 1.00 91.00 93 ARG A N 1
ATOM 711 C CA . ARG A 1 93 ? 11.772 17.648 -14.609 1.00 91.00 93 ARG A CA 1
ATOM 712 C C . ARG A 1 93 ? 13.083 17.158 -15.214 1.00 91.00 93 ARG A C 1
ATOM 714 O O . ARG A 1 93 ? 13.521 17.739 -16.205 1.00 91.00 93 ARG A O 1
ATOM 721 N N . VAL A 1 94 ? 13.672 16.093 -14.669 1.00 91.81 94 VAL A N 1
ATOM 722 C CA . VAL A 1 94 ? 14.969 15.552 -15.119 1.00 91.81 94 VAL A CA 1
ATOM 723 C C . VAL A 1 94 ? 14.859 14.332 -16.037 1.0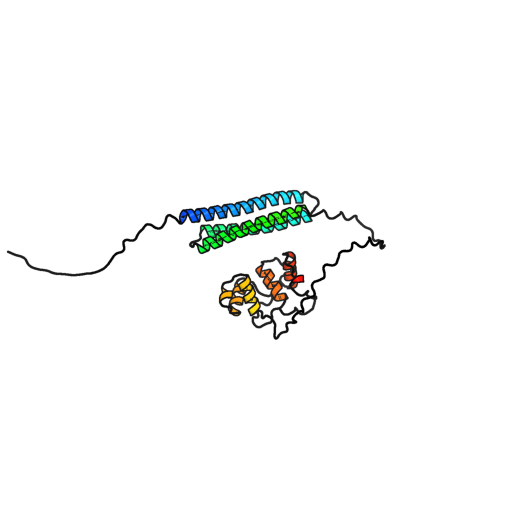0 91.81 94 VAL A C 1
ATOM 725 O O . VAL A 1 94 ? 15.884 13.869 -16.514 1.00 91.81 94 VAL A O 1
ATOM 728 N N . ALA A 1 95 ? 13.651 13.831 -16.309 1.00 88.50 95 ALA A N 1
ATOM 729 C CA . ALA A 1 95 ? 13.423 12.644 -17.133 1.00 88.50 95 ALA A CA 1
ATOM 730 C C . ALA A 1 95 ? 14.077 12.759 -18.521 1.00 88.50 95 ALA A C 1
ATOM 732 O O . ALA A 1 95 ? 14.020 13.811 -19.162 1.00 88.50 95 ALA A O 1
ATOM 733 N N . GLU A 1 96 ? 14.683 11.686 -19.012 1.00 85.50 96 GLU A N 1
ATOM 734 C CA . GLU A 1 96 ? 15.374 11.684 -20.311 1.00 85.50 96 GLU A CA 1
ATOM 735 C C . GLU A 1 96 ? 14.592 10.908 -21.377 1.00 85.50 96 GLU A C 1
ATOM 737 O O . GLU A 1 96 ? 14.879 11.031 -22.567 1.00 85.50 96 GLU A O 1
ATOM 742 N N . SER A 1 97 ? 13.566 10.157 -20.963 1.00 86.94 97 SER A N 1
ATOM 743 C CA . SER A 1 97 ? 12.700 9.380 -21.851 1.00 86.94 97 SER A CA 1
ATOM 744 C C . SER A 1 97 ? 11.212 9.664 -21.642 1.00 86.94 97 SER A C 1
ATOM 746 O O . SER A 1 97 ? 10.764 9.951 -20.529 1.00 86.94 97 SER A O 1
ATOM 748 N N . ASP A 1 98 ? 10.424 9.490 -22.705 1.00 81.44 98 ASP A N 1
ATOM 749 C CA . ASP A 1 98 ? 8.962 9.631 -22.662 1.00 81.44 98 ASP A CA 1
ATOM 750 C C . ASP A 1 98 ? 8.320 8.674 -21.650 1.00 81.44 98 ASP A C 1
ATOM 752 O O . ASP A 1 98 ? 7.362 9.031 -20.972 1.00 81.44 98 ASP A O 1
ATOM 756 N N . ARG A 1 99 ? 8.896 7.477 -21.482 1.00 80.44 99 ARG A N 1
ATOM 757 C CA . ARG A 1 99 ? 8.438 6.487 -20.499 1.00 80.44 99 ARG A CA 1
ATOM 758 C C . ARG A 1 99 ? 8.606 6.981 -19.061 1.00 80.44 99 ARG A C 1
ATOM 760 O O . ARG A 1 99 ? 7.699 6.817 -18.252 1.00 80.44 99 ARG A O 1
ATOM 767 N N . GLU A 1 100 ? 9.756 7.569 -18.735 1.00 79.25 100 GLU A N 1
ATOM 768 C CA . GLU A 1 100 ? 10.002 8.150 -17.407 1.00 79.25 100 GLU A CA 1
ATOM 769 C C . GLU A 1 100 ? 9.093 9.353 -17.149 1.00 79.25 100 GLU A C 1
ATOM 771 O O . GLU A 1 100 ? 8.606 9.535 -16.032 1.00 79.25 100 GLU A O 1
ATOM 776 N N . MET A 1 101 ? 8.838 10.158 -18.185 1.00 81.81 101 MET A N 1
ATOM 777 C CA . MET A 1 101 ? 7.896 11.270 -18.104 1.00 81.81 101 MET A CA 1
ATOM 778 C C . MET A 1 101 ? 6.463 10.790 -17.857 1.00 81.81 101 MET A C 1
ATOM 780 O O . MET A 1 101 ? 5.779 11.334 -16.990 1.00 81.81 101 MET A O 1
ATOM 784 N N . GLU A 1 102 ? 6.012 9.765 -18.580 1.00 82.62 102 GLU A N 1
ATOM 785 C CA . GLU A 1 102 ? 4.681 9.179 -18.418 1.00 82.62 102 GLU A CA 1
ATOM 786 C C . GLU A 1 102 ? 4.509 8.571 -17.020 1.00 82.62 102 GLU A C 1
ATOM 788 O O . GLU A 1 102 ? 3.541 8.884 -16.327 1.00 82.62 102 GLU A O 1
ATOM 793 N N . GLU A 1 103 ? 5.481 7.786 -16.548 1.00 79.19 103 GLU A N 1
ATOM 794 C CA . GLU A 1 103 ? 5.455 7.191 -15.208 1.00 79.19 103 GLU A CA 1
ATOM 795 C C . GLU A 1 103 ? 5.412 8.264 -14.107 1.00 79.19 103 GLU A C 1
ATOM 797 O O . GLU A 1 103 ? 4.615 8.184 -13.166 1.00 79.19 103 GLU A O 1
ATOM 802 N N . ALA A 1 104 ? 6.250 9.297 -14.214 1.00 79.00 104 ALA A N 1
ATOM 803 C CA . ALA A 1 104 ? 6.276 10.389 -13.249 1.00 79.00 104 ALA A CA 1
ATOM 804 C C . ALA A 1 104 ? 4.972 11.208 -13.270 1.00 79.00 104 ALA A C 1
ATOM 806 O O . ALA A 1 104 ? 4.455 11.554 -12.206 1.00 79.00 104 ALA A O 1
ATOM 807 N N . SER A 1 105 ? 4.408 11.467 -14.452 1.00 82.19 105 SER A N 1
ATOM 808 C CA . SER A 1 105 ? 3.141 12.189 -14.603 1.00 82.19 105 SER A CA 1
ATOM 809 C C . SER A 1 105 ? 1.960 11.408 -14.013 1.00 82.19 105 SER A C 1
ATOM 811 O O . SER A 1 105 ? 1.215 11.941 -13.184 1.00 82.19 105 SER A O 1
ATOM 813 N N . LEU A 1 106 ? 1.847 10.111 -14.325 1.00 79.25 106 LEU A N 1
ATOM 814 C CA . LEU A 1 106 ? 0.807 9.235 -13.774 1.00 79.25 106 LEU A CA 1
ATOM 815 C C . LEU A 1 106 ? 0.866 9.167 -12.244 1.00 79.25 106 LEU A C 1
ATOM 817 O O . LEU A 1 106 ? -0.165 9.257 -11.576 1.00 79.25 106 LEU A O 1
ATOM 821 N N . ASN A 1 107 ? 2.066 9.080 -11.666 1.00 70.44 107 ASN A N 1
ATOM 822 C CA . ASN A 1 107 ? 2.239 9.078 -10.213 1.00 70.44 107 ASN A CA 1
ATOM 823 C C . ASN A 1 107 ? 1.678 10.350 -9.552 1.00 70.44 107 ASN A C 1
ATOM 825 O O . ASN A 1 107 ? 1.027 10.270 -8.505 1.00 70.44 107 ASN A O 1
ATOM 829 N N . ILE A 1 108 ? 1.873 11.521 -10.164 1.00 80.12 108 ILE A N 1
ATOM 830 C CA . ILE A 1 108 ? 1.337 12.795 -9.659 1.00 80.12 108 ILE A CA 1
ATOM 831 C C . ILE A 1 108 ? -0.187 12.836 -9.809 1.00 80.12 108 ILE A C 1
ATOM 833 O O . ILE A 1 108 ? -0.886 13.233 -8.872 1.00 80.12 108 ILE A O 1
ATOM 837 N N . GLN A 1 109 ? -0.712 12.365 -10.942 1.00 82.56 109 GLN A N 1
ATOM 838 C CA . GLN A 1 109 ? -2.151 12.282 -11.186 1.00 82.56 109 GLN A CA 1
ATOM 839 C C . GLN A 1 109 ? -2.849 11.365 -10.166 1.00 82.56 109 GLN A C 1
ATOM 841 O O . GLN A 1 109 ? -3.871 11.738 -9.581 1.00 82.56 109 GLN A O 1
ATOM 846 N N . PHE A 1 110 ? -2.272 10.197 -9.865 1.00 78.00 110 PHE A N 1
ATOM 847 C CA . PHE A 1 110 ? -2.791 9.301 -8.829 1.00 78.00 110 PHE A CA 1
ATOM 848 C C . PHE A 1 110 ? -2.740 9.926 -7.432 1.00 78.00 110 PHE A C 1
ATOM 850 O O . PHE A 1 110 ? -3.688 9.762 -6.655 1.00 78.00 110 PHE A O 1
ATOM 857 N N . CYS A 1 111 ? -1.686 10.684 -7.110 1.00 71.19 111 CYS A N 1
ATOM 858 C CA . CYS A 1 111 ? -1.620 11.432 -5.854 1.00 71.19 111 CYS A CA 1
ATOM 859 C C . CYS A 1 111 ? -2.755 12.462 -5.746 1.00 71.19 111 CYS A C 1
ATOM 861 O O . CYS A 1 111 ? -3.393 12.549 -4.694 1.00 71.19 111 CYS A O 1
ATOM 863 N N . ALA A 1 112 ? -3.055 13.189 -6.827 1.00 80.69 112 ALA A N 1
ATOM 864 C CA . ALA A 1 112 ? -4.143 14.166 -6.860 1.00 80.69 112 ALA A CA 1
ATOM 865 C C . ALA A 1 112 ? -5.520 13.508 -6.670 1.00 80.69 112 ALA A C 1
ATOM 867 O O . ALA A 1 112 ? -6.301 13.938 -5.818 1.00 80.69 112 ALA A O 1
ATOM 868 N N . LEU A 1 113 ? -5.790 12.398 -7.366 1.00 85.06 113 LEU A N 1
ATOM 869 C CA . LEU A 1 113 ? -7.025 11.624 -7.185 1.00 85.06 113 LEU A CA 1
ATOM 870 C C . LEU A 1 113 ? -7.168 11.094 -5.751 1.00 85.06 113 LEU A C 1
ATOM 872 O O . LEU A 1 113 ? -8.252 11.134 -5.159 1.00 85.06 113 LEU A O 1
ATOM 876 N N . ARG A 1 114 ? -6.073 10.609 -5.153 1.00 74.06 114 ARG A N 1
ATOM 877 C CA . ARG A 1 114 ? -6.096 10.117 -3.771 1.00 74.06 114 ARG A CA 1
ATOM 878 C C . ARG A 1 114 ? -6.303 11.248 -2.764 1.00 74.06 114 ARG A C 1
ATOM 880 O O . ARG A 1 114 ? -6.965 11.014 -1.751 1.00 74.06 114 ARG A O 1
ATOM 887 N N . ALA A 1 115 ? -5.783 12.442 -3.040 1.00 78.81 115 ALA A N 1
ATOM 888 C CA . ALA A 1 115 ? -5.977 13.627 -2.214 1.00 78.81 115 ALA A CA 1
ATOM 889 C C . ALA A 1 115 ? -7.441 14.093 -2.199 1.00 78.81 115 ALA A C 1
ATOM 891 O O . ALA A 1 115 ? -7.969 14.354 -1.119 1.00 78.81 115 ALA A O 1
ATOM 892 N N . GLU A 1 116 ? -8.131 14.104 -3.345 1.00 83.69 116 GLU A N 1
ATOM 893 C CA . GLU A 1 116 ? -9.576 14.397 -3.395 1.00 83.69 116 GLU A CA 1
ATOM 894 C C . GLU A 1 116 ? -10.385 13.355 -2.610 1.00 83.69 116 GL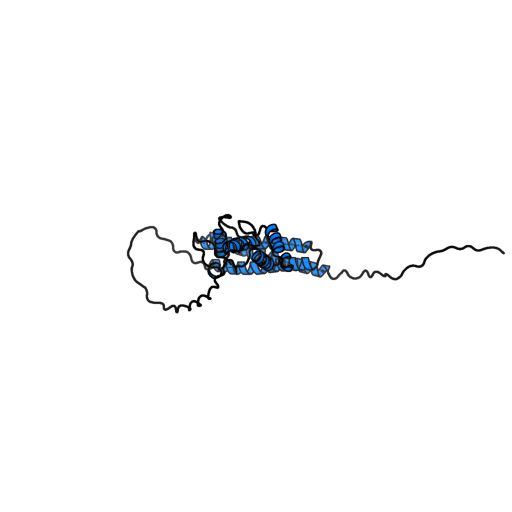U A C 1
ATOM 896 O O . GLU A 1 116 ? -11.218 13.701 -1.775 1.00 83.69 116 GLU A O 1
ATOM 901 N N . LYS A 1 117 ? -10.058 12.063 -2.738 1.00 78.69 117 LYS A N 1
ATOM 902 C CA . LYS A 1 117 ? -10.707 11.032 -1.913 1.00 78.69 117 LYS A CA 1
ATOM 903 C C . LYS A 1 117 ? -10.469 11.244 -0.408 1.00 78.69 117 LYS A C 1
ATOM 905 O O . LYS A 1 117 ? -11.367 11.002 0.399 1.00 78.69 117 LYS A O 1
ATOM 910 N N . LEU A 1 118 ? -9.273 11.685 -0.006 1.00 78.94 118 LEU A N 1
ATOM 911 C CA . LEU A 1 118 ? -8.972 12.008 1.396 1.00 78.94 118 LEU A CA 1
ATOM 912 C C . LEU A 1 118 ? -9.749 13.228 1.892 1.00 78.94 118 LEU A C 1
ATOM 914 O O . LEU A 1 118 ? -10.125 13.258 3.064 1.00 78.94 118 LEU A O 1
ATOM 918 N N . LYS A 1 119 ? -10.019 14.203 1.023 1.00 89.50 119 LYS A N 1
ATOM 919 C CA . LYS A 1 119 ? -10.900 15.332 1.327 1.00 89.50 119 LYS A CA 1
ATOM 920 C C . LYS A 1 119 ? -12.325 14.860 1.597 1.00 89.50 119 LYS A C 1
ATOM 922 O O . LYS A 1 119 ? -12.868 15.204 2.642 1.00 89.50 119 LYS A O 1
ATOM 927 N N . ASP A 1 120 ? -12.891 14.003 0.749 1.00 87.38 120 ASP A N 1
ATOM 928 C CA . ASP A 1 120 ? -14.235 13.438 0.962 1.00 87.38 120 ASP A CA 1
ATOM 929 C C . ASP A 1 120 ? -14.315 12.594 2.247 1.00 87.38 120 ASP A C 1
ATOM 931 O O . ASP A 1 120 ? -15.289 12.637 3.004 1.00 87.38 120 ASP A O 1
ATOM 935 N N . GLU A 1 121 ? -13.270 11.814 2.535 1.00 81.19 121 GLU A N 1
ATOM 936 C CA . GLU A 1 121 ? -13.128 11.096 3.805 1.00 81.19 121 GLU A CA 1
ATOM 937 C C . GLU A 1 121 ? -13.037 12.053 5.006 1.00 81.19 121 GLU A C 1
ATOM 939 O O . GLU A 1 121 ? -13.634 11.772 6.043 1.00 81.19 121 GLU A O 1
ATOM 944 N N . ALA A 1 122 ? -12.333 13.179 4.878 1.00 82.94 122 ALA A N 1
ATOM 945 C CA . ALA A 1 122 ? -12.210 14.178 5.936 1.00 82.94 122 ALA A CA 1
ATOM 946 C C . ALA A 1 122 ? -13.510 14.957 6.170 1.00 82.94 122 ALA A C 1
ATOM 948 O O . ALA A 1 122 ? -13.830 15.270 7.313 1.00 82.94 122 ALA A O 1
ATOM 949 N N . MET A 1 123 ? -14.307 15.216 5.131 1.00 86.75 123 MET A N 1
ATOM 950 C CA . MET A 1 123 ? -15.621 15.847 5.292 1.00 86.75 123 MET A CA 1
ATOM 951 C C . MET A 1 123 ? -16.557 14.997 6.159 1.00 86.75 123 MET A C 1
ATOM 953 O O . MET A 1 123 ? -17.288 15.542 6.981 1.00 86.75 123 MET A O 1
ATOM 957 N N . ARG A 1 124 ? -16.454 13.664 6.087 1.00 84.00 124 ARG A N 1
ATOM 958 C CA . ARG A 1 124 ? -17.191 12.749 6.979 1.00 84.00 124 ARG A CA 1
ATOM 959 C C . ARG A 1 124 ? -16.732 12.810 8.440 1.00 84.00 124 ARG A C 1
ATOM 961 O O . ARG A 1 124 ? -17.495 12.436 9.325 1.00 84.00 124 ARG A O 1
ATOM 968 N N . CYS A 1 125 ? -15.539 13.339 8.733 1.00 79.50 125 CYS A N 1
ATOM 969 C CA . CYS A 1 125 ? -15.130 13.614 10.116 1.00 79.50 125 CYS A CA 1
ATOM 970 C C . CYS A 1 125 ? -16.021 14.689 10.774 1.00 79.50 125 CYS A C 1
ATOM 972 O O . CYS A 1 125 ? -16.114 14.743 12.000 1.00 79.50 125 CYS A O 1
ATOM 974 N N . LEU A 1 126 ? -16.701 15.537 9.990 1.00 75.50 126 LEU A N 1
ATOM 975 C CA . LEU A 1 126 ? -17.645 16.527 10.520 1.00 75.50 126 LEU A CA 1
ATOM 976 C C . LEU A 1 126 ? -18.904 15.887 11.122 1.00 75.50 126 LEU A C 1
ATOM 978 O O . LEU A 1 126 ? -19.525 16.484 11.995 1.00 75.50 126 LEU A O 1
ATOM 982 N N . GLU A 1 127 ? -19.244 14.668 10.702 1.00 68.50 127 GLU A N 1
ATOM 983 C CA . GLU A 1 127 ? -20.454 13.945 11.113 1.00 68.50 127 GLU A CA 1
ATOM 984 C C . GLU A 1 127 ? -20.243 13.073 12.363 1.00 68.50 127 GLU A C 1
ATOM 986 O O . GLU A 1 127 ? -21.187 12.453 12.856 1.00 68.50 127 GLU A O 1
ATOM 991 N N . VAL A 1 128 ? -19.017 13.017 12.905 1.00 58.75 128 VAL A N 1
ATOM 992 C CA . VAL A 1 128 ? -18.702 12.241 14.114 1.00 58.75 128 VAL A CA 1
ATOM 993 C C . VAL A 1 128 ? -19.378 12.895 15.321 1.00 58.75 128 VAL A C 1
ATOM 995 O O . VAL A 1 128 ? -18.866 13.853 15.902 1.00 58.75 128 VAL A O 1
ATOM 998 N N . ALA A 1 129 ? -20.550 12.369 15.683 1.00 50.41 129 ALA A N 1
ATOM 999 C CA . ALA A 1 129 ? -21.321 12.791 16.842 1.00 50.41 129 ALA A CA 1
ATOM 1000 C C . ALA A 1 129 ? -20.489 12.678 18.128 1.00 50.41 129 ALA A C 1
ATOM 1002 O O . ALA A 1 129 ? -19.806 11.682 18.371 1.00 50.41 129 ALA A O 1
ATOM 1003 N N . THR A 1 130 ? -20.564 13.724 18.947 1.00 48.44 130 THR A N 1
ATOM 1004 C CA . THR A 1 130 ? -19.947 13.830 20.268 1.00 48.44 130 THR A CA 1
ATOM 1005 C C . THR A 1 130 ? -20.263 12.578 21.097 1.00 48.44 130 THR A C 1
ATOM 1007 O O . THR A 1 130 ? -21.443 12.235 21.222 1.00 48.44 130 THR A O 1
ATOM 1010 N N . PRO A 1 131 ? -19.272 11.890 21.694 1.00 44.84 131 PRO A N 1
ATOM 1011 C CA . PRO A 1 131 ? -19.580 10.853 22.669 1.00 44.84 131 PRO A CA 1
ATOM 1012 C C . PRO A 1 131 ? -20.365 11.491 23.831 1.00 44.84 131 PRO A C 1
ATOM 1014 O O . PRO A 1 131 ? -20.002 12.587 24.273 1.00 44.84 131 PRO A O 1
ATOM 1017 N N . PRO A 1 132 ? -21.458 10.872 24.317 1.00 39.75 132 PRO A N 1
ATOM 1018 C CA . PRO A 1 132 ? -22.208 11.429 25.432 1.00 39.75 132 PRO A CA 1
ATOM 1019 C C . PRO A 1 132 ? -21.295 11.518 26.658 1.00 39.75 132 PRO A C 1
ATOM 1021 O O . PRO A 1 132 ? -20.570 10.574 26.976 1.00 39.75 132 PRO A O 1
ATOM 1024 N N . ALA A 1 133 ? -21.322 12.669 27.332 1.00 39.22 133 ALA A N 1
ATOM 1025 C CA . ALA A 1 133 ? -20.566 12.900 28.554 1.00 39.22 133 ALA A CA 1
ATOM 1026 C C . ALA A 1 133 ? -20.905 11.816 29.589 1.00 39.22 133 ALA A C 1
ATOM 1028 O O . ALA A 1 133 ? -22.065 11.648 29.965 1.00 39.22 133 ALA A O 1
ATOM 1029 N N . VAL A 1 134 ? -19.891 11.072 30.034 1.00 42.97 134 VAL A N 1
ATOM 1030 C CA . VAL A 1 134 ? -20.028 10.060 31.085 1.00 42.97 134 VAL A CA 1
ATOM 1031 C C . VAL A 1 134 ? -20.234 10.787 32.421 1.00 42.97 134 VAL A C 1
ATOM 1033 O O . VAL A 1 134 ? -19.333 11.517 32.840 1.00 42.97 134 VAL A O 1
ATOM 1036 N N . PRO A 1 135 ? -21.375 10.626 33.119 1.00 39.62 135 PRO A N 1
ATOM 1037 C CA . PRO A 1 135 ? -21.524 11.150 34.471 1.00 39.62 135 PRO A CA 1
ATOM 1038 C C . PRO A 1 135 ? -20.702 10.289 35.445 1.00 39.62 135 PRO A C 1
ATOM 1040 O O . PRO A 1 135 ? -20.655 9.064 35.286 1.00 39.62 135 PRO A O 1
ATOM 1043 N N . PRO A 1 136 ? -20.063 10.879 36.469 1.00 42.91 136 PRO A N 1
ATOM 1044 C CA . PRO A 1 136 ? -19.235 10.122 37.390 1.00 42.91 136 PRO A CA 1
ATOM 1045 C C . PRO A 1 136 ? -20.098 9.307 38.362 1.00 42.91 136 PRO A C 1
ATOM 1047 O O . PRO A 1 136 ? -20.927 9.854 39.080 1.00 42.91 136 PRO A O 1
ATOM 1050 N N . GLY A 1 137 ? -19.824 8.001 38.415 1.00 43.69 137 GLY A N 1
ATOM 1051 C CA . GLY A 1 137 ? -20.012 7.145 39.586 1.00 43.69 137 GLY A CA 1
ATOM 1052 C C . GLY A 1 137 ? -21.445 6.780 39.984 1.00 43.69 137 GLY A C 1
ATOM 1053 O O . GLY A 1 137 ? -22.184 7.574 40.550 1.00 43.69 137 GLY A O 1
ATOM 1054 N N . THR A 1 138 ? -21.786 5.498 39.853 1.00 34.12 138 THR A N 1
ATOM 1055 C CA . THR A 1 138 ? -22.293 4.684 40.978 1.00 34.12 138 THR A CA 1
ATOM 1056 C C . THR A 1 138 ? -22.362 3.209 40.565 1.00 34.12 138 THR A C 1
ATOM 1058 O O . THR A 1 138 ? -22.828 2.901 39.468 1.00 34.12 138 THR A O 1
ATOM 1061 N N . PRO A 1 139 ? -21.923 2.265 41.417 1.00 55.88 139 PRO A N 1
ATOM 1062 C CA . PRO A 1 139 ? -22.105 0.846 41.162 1.00 55.88 139 PRO A CA 1
ATOM 1063 C C . PRO A 1 139 ? -23.532 0.467 41.557 1.00 55.88 139 PRO A C 1
ATOM 1065 O O . PRO A 1 139 ? -23.861 0.440 42.741 1.00 55.88 139 PRO A O 1
ATOM 1068 N N . ARG A 1 140 ? -24.397 0.176 40.583 1.00 35.22 140 ARG A N 1
ATOM 1069 C CA . ARG A 1 140 ? -25.698 -0.4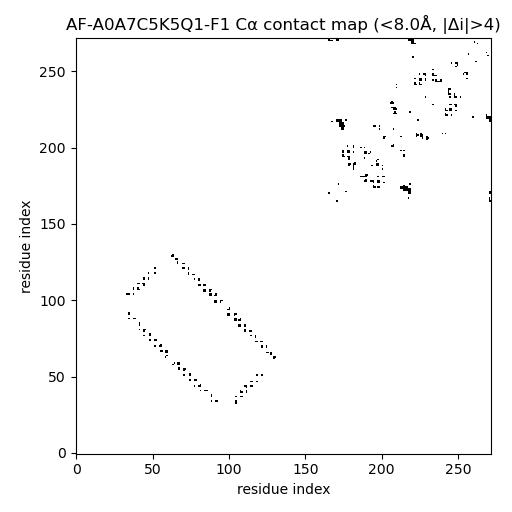46 40.849 1.00 35.22 140 ARG A CA 1
ATOM 1070 C C . ARG A 1 140 ? -26.060 -1.442 39.756 1.00 35.22 140 ARG A C 1
ATOM 1072 O O . ARG A 1 140 ? -26.480 -1.086 38.661 1.00 35.22 140 ARG A O 1
ATOM 1079 N N . THR A 1 141 ? -25.920 -2.714 40.112 1.00 48.34 141 THR A N 1
ATOM 1080 C CA . THR A 1 141 ? -26.776 -3.794 39.634 1.00 48.34 141 THR A CA 1
ATOM 1081 C C . THR A 1 141 ? -28.230 -3.350 39.723 1.00 48.34 141 THR A C 1
ATOM 1083 O O . THR A 1 141 ? -28.698 -3.000 40.801 1.00 48.34 141 THR A O 1
ATOM 1086 N N . ASN A 1 142 ? -28.908 -3.329 38.580 1.00 34.22 142 ASN A N 1
ATOM 1087 C CA . ASN A 1 142 ? -30.306 -3.708 38.396 1.00 34.22 142 ASN A CA 1
ATOM 1088 C C . ASN A 1 142 ? -30.593 -3.629 36.897 1.00 34.22 142 ASN A C 1
ATOM 1090 O O . ASN A 1 142 ? -30.563 -2.553 36.306 1.00 34.22 142 ASN A O 1
ATOM 1094 N N . ALA A 1 143 ? -30.853 -4.781 36.280 1.00 47.88 143 ALA A N 1
ATOM 1095 C CA . ALA A 1 143 ? -31.512 -4.825 34.984 1.00 47.88 143 ALA A CA 1
ATOM 1096 C C . ALA A 1 143 ? -32.863 -4.096 35.087 1.00 47.88 143 ALA A C 1
ATOM 1098 O O . ALA A 1 143 ? -33.575 -4.283 36.078 1.00 47.88 143 ALA A O 1
ATOM 1099 N N . PRO A 1 144 ? -33.250 -3.314 34.067 1.00 43.62 144 PRO A N 1
ATOM 1100 C CA . PRO A 1 144 ? -34.607 -3.505 33.568 1.00 43.62 144 PRO A CA 1
ATOM 1101 C C . PRO A 1 144 ? -34.789 -3.337 32.050 1.00 43.62 144 PRO A C 1
ATOM 1103 O O . PRO A 1 144 ? -34.093 -2.593 31.369 1.00 43.62 144 PRO A O 1
ATOM 1106 N N . ALA A 1 145 ? -35.845 -4.027 31.608 1.00 39.59 145 ALA A N 1
ATOM 1107 C CA . ALA A 1 145 ? -36.732 -3.784 30.471 1.00 39.59 145 ALA A CA 1
ATOM 1108 C C . ALA A 1 145 ? -36.155 -3.810 29.041 1.00 39.59 145 ALA A C 1
ATOM 1110 O O . ALA A 1 145 ? -35.614 -2.841 28.520 1.00 39.59 145 ALA A O 1
ATOM 1111 N N . ARG A 1 146 ? -36.441 -4.928 28.356 1.00 46.34 146 ARG A N 1
ATOM 1112 C CA . ARG A 1 146 ? -36.430 -5.059 26.892 1.00 46.34 146 ARG A CA 1
ATOM 1113 C C . ARG A 1 146 ? -37.308 -3.977 26.234 1.00 46.34 146 ARG A C 1
ATOM 1115 O O . ARG A 1 146 ? -38.516 -3.990 26.479 1.00 46.34 146 ARG A O 1
ATOM 1122 N N . PRO A 1 147 ? -36.777 -3.154 25.315 1.00 39.12 147 PRO A N 1
ATOM 1123 C CA . PRO A 1 147 ? -37.587 -2.464 24.323 1.00 39.12 147 PRO A CA 1
ATOM 1124 C C . PRO A 1 147 ? -37.945 -3.434 23.188 1.00 39.12 147 PRO A C 1
ATOM 1126 O O . PRO A 1 147 ? -37.198 -4.363 22.874 1.00 39.12 147 PRO A O 1
ATOM 1129 N N . GLY A 1 148 ? -39.130 -3.240 22.614 1.00 37.97 148 GLY A N 1
ATOM 1130 C CA . GLY A 1 148 ? -39.755 -4.119 21.632 1.00 37.97 148 GLY A CA 1
ATOM 1131 C C . GLY A 1 148 ? -38.896 -4.448 20.408 1.00 37.97 148 GLY A C 1
ATOM 1132 O O . GLY A 1 148 ? -38.043 -3.682 19.969 1.00 37.97 148 GLY A O 1
ATOM 1133 N N . LYS A 1 149 ? -39.175 -5.633 19.858 1.00 41.09 149 LYS A N 1
ATOM 1134 C CA . LYS A 1 149 ? -38.562 -6.211 18.661 1.00 41.09 149 LYS A CA 1
ATOM 1135 C C . LYS A 1 149 ? -38.677 -5.254 17.467 1.00 41.09 149 LYS A C 1
ATOM 1137 O O . LYS A 1 149 ? -39.688 -5.266 16.770 1.00 41.09 149 LYS A O 1
ATOM 1142 N N . ILE A 1 150 ? -37.615 -4.509 17.168 1.00 45.41 150 ILE A N 1
ATOM 1143 C CA . ILE A 1 150 ? -37.351 -4.103 15.787 1.00 45.41 150 ILE A CA 1
ATOM 1144 C C . ILE A 1 150 ? -36.943 -5.387 15.071 1.00 45.41 150 ILE A C 1
ATOM 1146 O O . ILE A 1 150 ? -35.904 -5.982 15.364 1.00 45.41 150 ILE A O 1
ATOM 1150 N N . ARG A 1 151 ? -37.821 -5.869 14.193 1.00 43.09 151 ARG A N 1
ATOM 1151 C CA . ARG A 1 151 ? -37.563 -7.019 13.331 1.00 43.09 151 ARG A CA 1
ATOM 1152 C C . ARG A 1 151 ? -36.552 -6.564 12.275 1.00 43.09 151 ARG A C 1
ATOM 1154 O O . ARG A 1 151 ? -36.928 -6.177 11.179 1.00 43.09 151 ARG A O 1
ATOM 1161 N N . TYR A 1 152 ? -35.269 -6.563 12.625 1.00 40.03 152 TYR A N 1
ATOM 1162 C CA . TYR A 1 152 ? -34.237 -6.688 11.606 1.00 40.03 152 TYR A CA 1
ATOM 1163 C C . TYR A 1 152 ? -34.436 -8.071 10.999 1.00 40.03 152 TYR A C 1
ATOM 1165 O O . TYR A 1 152 ? -34.277 -9.071 11.700 1.00 40.03 152 TYR A O 1
ATOM 1173 N N . GLU A 1 153 ? -34.843 -8.141 9.732 1.00 37.69 153 GLU A N 1
ATOM 1174 C CA . GLU A 1 153 ? -34.589 -9.354 8.967 1.00 37.69 153 GLU A CA 1
ATOM 1175 C C . GLU A 1 153 ? -33.073 -9.557 8.992 1.00 37.69 153 GLU A C 1
ATOM 1177 O O . GLU A 1 153 ? -32.333 -8.685 8.521 1.00 37.69 153 GLU A O 1
ATOM 1182 N N . PRO A 1 154 ? -32.571 -10.647 9.599 1.00 44.44 154 PRO A N 1
ATOM 1183 C CA 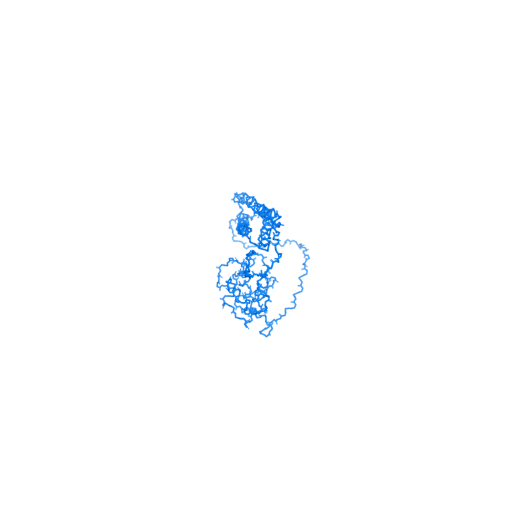. PRO A 1 154 ? -31.169 -10.973 9.486 1.00 44.44 154 PRO A CA 1
ATOM 1184 C C . PRO A 1 154 ? -30.922 -11.168 7.999 1.00 44.44 154 PRO A C 1
ATOM 1186 O O . PRO A 1 154 ? -31.495 -12.075 7.392 1.00 44.44 154 PRO A O 1
ATOM 1189 N N . ARG A 1 155 ? -30.088 -10.313 7.401 1.00 47.25 155 ARG A N 1
ATOM 1190 C CA . ARG A 1 155 ? -29.512 -10.621 6.097 1.00 47.25 155 ARG A CA 1
ATOM 1191 C C . ARG A 1 155 ? -28.933 -12.032 6.234 1.00 47.25 155 ARG A C 1
ATOM 1193 O O . ARG A 1 155 ? -28.111 -12.219 7.137 1.00 47.25 155 ARG A O 1
ATOM 1200 N N . PRO A 1 156 ? -29.388 -13.025 5.451 1.00 41.84 156 PRO A N 1
ATOM 1201 C CA . PRO A 1 156 ? -28.907 -14.385 5.610 1.00 41.84 156 PRO A CA 1
ATOM 1202 C C . PRO A 1 156 ? -27.390 -14.347 5.486 1.00 41.84 156 PRO A C 1
ATOM 1204 O O . PRO A 1 156 ? -26.855 -13.863 4.484 1.00 41.84 156 PRO A O 1
ATOM 1207 N N . ALA A 1 157 ? -26.706 -14.775 6.549 1.00 55.72 157 ALA A N 1
ATOM 1208 C CA . ALA A 1 157 ? -25.273 -14.984 6.504 1.00 55.72 157 ALA A CA 1
ATOM 1209 C C . ALA A 1 157 ? -25.026 -15.904 5.311 1.00 55.72 157 ALA A C 1
ATOM 1211 O O . ALA A 1 157 ? -25.609 -16.991 5.243 1.00 55.72 157 ALA A O 1
ATOM 1212 N N . ALA A 1 158 ? -24.237 -15.434 4.342 1.00 47.84 158 ALA A N 1
ATOM 1213 C CA . ALA A 1 158 ? -23.822 -16.281 3.241 1.00 47.84 158 ALA A CA 1
ATOM 1214 C C . ALA A 1 158 ? -23.276 -17.581 3.855 1.00 47.84 158 ALA A C 1
ATOM 1216 O O . ALA A 1 158 ? -22.513 -17.502 4.828 1.00 47.84 158 ALA A O 1
ATOM 1217 N N . PRO A 1 159 ? -23.704 -18.763 3.376 1.00 42.53 159 PRO A N 1
ATOM 1218 C CA . PRO A 1 159 ? -23.210 -20.012 3.925 1.00 42.53 159 PRO A CA 1
ATOM 1219 C C . PRO A 1 159 ? -21.679 -19.974 3.871 1.00 42.53 159 PRO A C 1
ATOM 1221 O O . PRO A 1 159 ? -21.132 -19.551 2.847 1.00 42.53 159 PRO A O 1
ATOM 1224 N N . PRO A 1 160 ? -20.976 -20.354 4.956 1.00 50.53 160 PRO A N 1
ATOM 1225 C CA . PRO A 1 160 ? -19.525 -20.351 4.949 1.00 50.53 160 PRO A CA 1
ATOM 1226 C C . PRO A 1 160 ? -19.081 -21.212 3.772 1.00 50.53 160 PRO A C 1
ATOM 1228 O O . PRO A 1 160 ? -19.438 -22.391 3.694 1.00 50.53 160 PRO A O 1
ATOM 1231 N N . ALA A 1 161 ? -18.353 -20.606 2.831 1.00 50.88 161 ALA A N 1
ATOM 1232 C CA . ALA A 1 161 ? -17.738 -21.342 1.740 1.00 50.88 161 ALA A CA 1
ATOM 1233 C C . ALA A 1 161 ? -17.009 -22.539 2.359 1.00 50.88 161 ALA A C 1
ATOM 1235 O O . ALA A 1 161 ? -16.272 -22.362 3.336 1.00 50.88 161 ALA A O 1
ATOM 1236 N N . ARG A 1 162 ? -17.279 -23.757 1.862 1.00 44.44 162 ARG A N 1
ATOM 1237 C CA . ARG A 1 162 ? -16.613 -24.979 2.332 1.00 44.44 162 ARG A CA 1
ATOM 1238 C C . ARG A 1 162 ? -15.111 -24.706 2.341 1.00 44.44 162 ARG A C 1
ATOM 1240 O O . ARG A 1 162 ? -14.509 -24.562 1.280 1.00 44.44 162 ARG A O 1
ATOM 1247 N N . ARG A 1 163 ? -14.534 -24.567 3.537 1.00 54.47 163 ARG A N 1
ATOM 1248 C CA . ARG A 1 163 ? -13.115 -24.261 3.699 1.00 54.47 163 ARG A CA 1
ATOM 1249 C C . ARG A 1 163 ? -12.346 -25.468 3.188 1.00 54.47 163 ARG A C 1
ATOM 1251 O O . ARG A 1 163 ? -12.443 -26.545 3.771 1.00 54.47 163 ARG A O 1
ATOM 1258 N N . VAL A 1 164 ? -11.627 -25.294 2.084 1.00 54.69 164 VAL A N 1
ATOM 1259 C CA . VAL A 1 164 ? -10.617 -26.261 1.659 1.00 54.69 164 VAL A CA 1
ATOM 1260 C C . VAL A 1 164 ? -9.565 -26.257 2.760 1.00 54.69 164 VAL A C 1
ATOM 1262 O O . VAL A 1 164 ? -8.889 -25.252 2.967 1.00 54.69 164 VAL A O 1
ATOM 1265 N N . VAL A 1 165 ? -9.495 -27.341 3.528 1.00 54.50 165 VAL A N 1
ATOM 1266 C CA . VAL A 1 165 ? -8.441 -27.530 4.523 1.00 54.50 165 VAL A CA 1
ATOM 1267 C C . VAL A 1 165 ? -7.176 -27.830 3.731 1.00 54.50 165 VAL A C 1
ATOM 1269 O O . VAL A 1 165 ? -7.032 -28.931 3.209 1.00 54.50 165 VAL A O 1
ATOM 1272 N N . ARG A 1 166 ? -6.309 -26.828 3.567 1.00 59.56 166 ARG A N 1
ATOM 1273 C CA . ARG A 1 166 ? -4.980 -27.023 2.985 1.00 59.56 166 ARG A CA 1
ATOM 1274 C C . ARG A 1 166 ? -4.082 -27.651 4.040 1.00 59.56 166 ARG A C 1
ATOM 1276 O O . ARG A 1 166 ? -4.081 -27.231 5.198 1.00 59.56 166 ARG A O 1
ATOM 1283 N N . ASP A 1 167 ? -3.362 -28.685 3.642 1.00 64.06 167 ASP A N 1
ATOM 1284 C CA . ASP A 1 167 ? -2.406 -29.402 4.477 1.00 64.06 167 ASP A CA 1
ATOM 1285 C C . ASP A 1 167 ? -0.973 -29.152 3.986 1.00 64.06 167 ASP A C 1
ATOM 1287 O O . ASP A 1 167 ? -0.744 -28.461 2.994 1.00 64.06 167 ASP A O 1
ATOM 1291 N N . ARG A 1 168 ? 0.027 -29.709 4.677 1.00 61.06 168 ARG A N 1
ATOM 1292 C CA . ARG A 1 168 ? 1.441 -29.534 4.299 1.00 61.06 168 ARG A CA 1
ATOM 1293 C C . ARG A 1 168 ? 1.795 -30.106 2.916 1.00 61.06 168 ARG A C 1
ATOM 1295 O O . ARG A 1 168 ? 2.895 -29.853 2.444 1.00 61.06 168 ARG A O 1
ATOM 1302 N N . GLN A 1 169 ? 0.908 -30.879 2.287 1.00 65.19 169 GLN A N 1
ATOM 1303 C CA . GLN A 1 169 ? 1.104 -31.440 0.947 1.00 65.19 169 GLN A CA 1
ATOM 1304 C C . GLN A 1 169 ? 0.471 -30.567 -0.151 1.00 65.19 169 GLN A C 1
ATOM 1306 O O . GLN A 1 169 ? 0.810 -30.717 -1.321 1.00 65.19 169 GLN A O 1
ATOM 1311 N N . THR A 1 170 ? -0.425 -29.646 0.218 1.00 76.19 170 THR A N 1
ATOM 1312 C CA . THR A 1 170 ? -1.220 -28.806 -0.698 1.00 76.19 170 THR A CA 1
ATOM 1313 C C . THR A 1 170 ? -1.163 -27.308 -0.364 1.00 76.19 170 THR A C 1
ATOM 1315 O O . THR A 1 170 ? -1.985 -26.525 -0.848 1.00 76.19 170 THR A O 1
ATOM 1318 N N . CYS A 1 171 ? -0.201 -26.900 0.466 1.00 82.56 171 CYS A N 1
ATOM 1319 C CA . CYS A 1 171 ? -0.010 -25.515 0.884 1.00 82.56 171 CYS A CA 1
ATOM 1320 C C . CYS A 1 171 ? 0.624 -24.659 -0.223 1.00 82.56 171 CYS A C 1
ATOM 1322 O O . CYS A 1 171 ? 1.384 -25.148 -1.061 1.00 82.56 171 CYS A O 1
ATOM 1324 N N . LEU A 1 172 ? 0.347 -23.358 -0.187 1.00 88.25 172 LEU A N 1
ATOM 1325 C CA . LEU A 1 172 ? 1.132 -22.364 -0.911 1.00 88.25 172 LEU A CA 1
ATOM 1326 C C . LEU A 1 172 ? 2.531 -22.299 -0.288 1.00 88.25 172 LEU A C 1
ATOM 1328 O O . LEU A 1 172 ? 2.646 -22.102 0.922 1.00 88.25 172 LEU A O 1
ATOM 1332 N N . THR A 1 173 ? 3.597 -22.442 -1.075 1.00 90.44 173 THR A N 1
ATOM 1333 C CA . THR A 1 173 ? 4.957 -22.265 -0.544 1.00 90.44 173 THR A CA 1
ATOM 1334 C C . THR A 1 173 ? 5.290 -20.785 -0.364 1.00 90.44 173 THR A C 1
ATOM 1336 O O . THR A 1 173 ? 4.715 -19.910 -1.015 1.00 90.44 173 THR A O 1
ATOM 1339 N N . GLN A 1 174 ? 6.249 -20.471 0.505 1.00 92.00 174 GLN A N 1
ATOM 1340 C CA . GLN A 1 174 ? 6.721 -19.100 0.681 1.00 92.00 174 GLN A CA 1
ATOM 1341 C C . GLN A 1 174 ? 7.357 -18.534 -0.596 1.00 92.00 174 GLN A C 1
ATOM 1343 O O . GLN A 1 174 ? 7.195 -17.347 -0.865 1.00 92.00 174 GLN A O 1
ATOM 1348 N N . GLY A 1 175 ? 8.010 -19.364 -1.419 1.00 90.12 175 GLY A N 1
ATOM 1349 C CA . GLY A 1 175 ? 8.505 -18.951 -2.737 1.00 90.12 175 GLY A CA 1
ATOM 1350 C C . GLY A 1 175 ? 7.375 -18.518 -3.678 1.00 90.12 175 GLY A C 1
ATOM 1351 O O . GLY A 1 175 ? 7.431 -17.442 -4.277 1.00 90.12 175 GLY A O 1
ATOM 1352 N N . GLN A 1 176 ? 6.290 -19.295 -3.720 1.00 92.19 176 GLN A N 1
ATOM 1353 C CA . GLN A 1 176 ? 5.101 -18.960 -4.504 1.00 92.19 176 GLN A CA 1
ATOM 1354 C C . GLN A 1 176 ? 4.413 -17.693 -3.983 1.00 92.19 176 GLN A C 1
ATOM 1356 O O . GLN A 1 176 ? 4.034 -16.826 -4.776 1.00 92.19 176 GLN A O 1
ATOM 1361 N N . LEU A 1 177 ? 4.291 -17.549 -2.657 1.00 93.06 177 LEU A N 1
ATOM 1362 C CA . LEU A 1 177 ? 3.776 -16.330 -2.030 1.00 93.06 177 LEU A CA 1
ATOM 1363 C C . LEU A 1 177 ? 4.632 -15.112 -2.404 1.00 93.06 177 LEU A C 1
ATOM 1365 O O . LEU A 1 177 ? 4.079 -14.083 -2.791 1.00 93.06 177 LEU A O 1
ATOM 1369 N N . ALA A 1 178 ? 5.960 -15.226 -2.340 1.00 92.81 178 ALA A N 1
ATOM 1370 C CA . ALA A 1 178 ? 6.878 -14.160 -2.726 1.00 92.81 178 ALA A CA 1
ATOM 1371 C C . ALA A 1 178 ? 6.650 -13.727 -4.181 1.00 92.81 178 ALA A C 1
ATOM 1373 O O . ALA A 1 178 ? 6.543 -12.534 -4.458 1.00 92.81 178 ALA A O 1
ATOM 1374 N N . CYS A 1 179 ? 6.478 -14.664 -5.116 1.00 91.69 179 CYS A N 1
ATOM 1375 C CA . CYS A 1 179 ? 6.161 -14.300 -6.497 1.00 91.69 179 CYS A CA 1
ATOM 1376 C C . CYS A 1 179 ? 4.776 -13.666 -6.667 1.00 91.69 179 CYS A C 1
ATOM 1378 O O . CYS A 1 179 ? 4.624 -12.764 -7.494 1.00 91.69 179 CYS A O 1
ATOM 1380 N N . TRP A 1 180 ? 3.766 -14.081 -5.900 1.00 92.25 180 TRP A N 1
ATOM 1381 C CA . TRP A 1 180 ? 2.456 -13.421 -5.922 1.00 92.25 180 TRP A CA 1
ATOM 1382 C C . TRP A 1 180 ? 2.533 -11.987 -5.408 1.00 92.25 180 TRP A C 1
ATOM 1384 O O . TRP A 1 180 ? 1.962 -11.090 -6.024 1.00 92.25 180 TRP A O 1
ATOM 1394 N N . VAL A 1 181 ? 3.282 -11.757 -4.331 1.00 92.44 181 VAL A N 1
ATOM 1395 C CA . VAL A 1 181 ? 3.511 -10.418 -3.777 1.00 92.44 181 VAL A CA 1
ATOM 1396 C C . VAL A 1 181 ? 4.305 -9.561 -4.756 1.00 92.44 181 VAL A C 1
ATOM 1398 O O . VAL A 1 181 ? 3.883 -8.452 -5.068 1.00 92.44 181 VAL A O 1
ATOM 1401 N N . ALA A 1 182 ? 5.395 -10.089 -5.316 1.00 89.88 182 ALA A N 1
ATOM 1402 C CA . ALA A 1 182 ? 6.184 -9.398 -6.328 1.00 89.88 182 ALA A CA 1
ATOM 1403 C C . ALA A 1 182 ? 5.331 -9.022 -7.548 1.00 89.88 182 ALA A C 1
ATOM 1405 O O . ALA A 1 182 ? 5.463 -7.919 -8.068 1.00 89.88 182 ALA A O 1
ATOM 1406 N N . ARG A 1 183 ? 4.408 -9.896 -7.973 1.00 88.75 183 ARG A N 1
ATOM 1407 C CA . ARG A 1 183 ? 3.465 -9.604 -9.059 1.00 88.75 183 ARG A CA 1
ATOM 1408 C C . ARG A 1 183 ? 2.455 -8.526 -8.679 1.00 88.75 183 ARG A C 1
ATOM 1410 O O . ARG A 1 183 ? 2.196 -7.649 -9.491 1.00 88.75 183 ARG A O 1
ATOM 1417 N N . ALA A 1 184 ? 1.899 -8.581 -7.471 1.00 87.94 184 ALA A N 1
ATOM 1418 C CA . ALA A 1 184 ? 0.961 -7.572 -6.976 1.00 87.94 184 ALA A CA 1
ATOM 1419 C C . ALA A 1 184 ? 1.612 -6.187 -6.821 1.00 87.94 184 ALA A C 1
ATOM 1421 O O . ALA A 1 184 ? 0.934 -5.172 -6.925 1.00 87.94 184 ALA A O 1
ATOM 1422 N N . MET A 1 185 ? 2.923 -6.156 -6.590 1.00 87.56 185 MET A N 1
ATOM 1423 C CA . MET A 1 185 ? 3.753 -4.952 -6.565 1.00 87.56 185 MET A CA 1
ATOM 1424 C C . MET A 1 185 ? 4.315 -4.564 -7.944 1.00 87.56 185 MET A C 1
ATOM 1426 O O . MET A 1 185 ? 5.119 -3.638 -8.023 1.0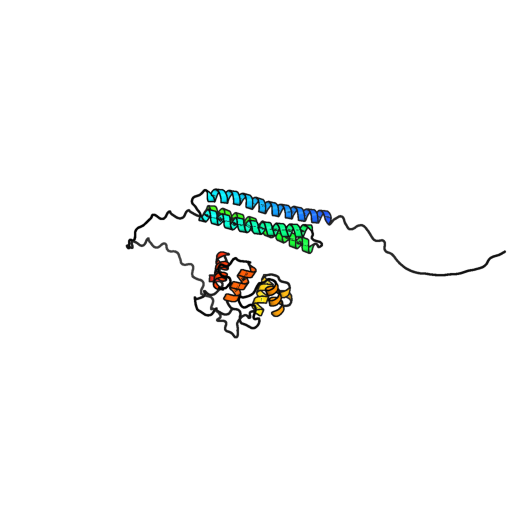0 87.56 185 MET A O 1
ATOM 1430 N N . GLU A 1 186 ? 3.953 -5.296 -9.002 1.00 87.75 186 GLU A N 1
ATOM 1431 C CA . GLU A 1 186 ? 4.421 -5.086 -10.379 1.00 87.75 186 GLU A CA 1
ATOM 1432 C C . GLU A 1 186 ? 5.956 -5.099 -10.524 1.00 87.75 186 GLU A C 1
ATOM 1434 O O . GLU A 1 186 ? 6.546 -4.410 -11.356 1.00 87.75 186 GLU A O 1
ATOM 1439 N N . LEU A 1 187 ? 6.637 -5.915 -9.712 1.00 82.31 187 LEU A N 1
ATOM 1440 C CA . LEU A 1 187 ? 8.093 -6.008 -9.724 1.00 82.31 187 LEU A CA 1
ATOM 1441 C C . LEU A 1 187 ? 8.595 -6.813 -10.935 1.00 82.31 187 LEU A C 1
ATOM 1443 O O . LEU A 1 187 ? 8.035 -7.871 -11.246 1.00 82.31 187 LEU A O 1
ATOM 1447 N N . PRO A 1 188 ? 9.721 -6.409 -11.560 1.00 73.62 188 PRO A N 1
ATOM 1448 C CA . PRO A 1 188 ? 10.282 -7.102 -12.722 1.00 73.62 188 PRO A CA 1
ATOM 1449 C C . PRO A 1 188 ? 10.569 -8.586 -12.473 1.00 73.62 188 PRO A C 1
ATOM 1451 O O . PRO A 1 188 ? 10.371 -9.410 -13.363 1.00 73.62 188 PRO A O 1
ATOM 1454 N N . ALA A 1 189 ? 10.963 -8.955 -11.251 1.00 72.50 189 ALA A N 1
ATOM 1455 C CA . ALA A 1 189 ? 11.241 -10.339 -10.866 1.00 72.50 189 ALA A CA 1
ATOM 1456 C C . ALA A 1 189 ? 10.032 -11.286 -11.027 1.00 72.50 189 ALA A C 1
ATOM 1458 O O . ALA A 1 189 ? 10.210 -12.487 -11.200 1.00 72.50 189 ALA A O 1
ATOM 1459 N N . ALA A 1 190 ? 8.799 -10.768 -11.046 1.00 64.19 190 ALA A N 1
ATOM 1460 C CA . ALA A 1 190 ? 7.599 -11.579 -11.250 1.00 64.19 190 ALA A CA 1
ATOM 1461 C C . ALA A 1 190 ? 7.404 -12.049 -12.706 1.00 64.19 190 ALA A C 1
ATOM 1463 O O . ALA A 1 190 ? 6.580 -12.937 -12.955 1.00 64.19 190 ALA A O 1
ATOM 1464 N N . THR A 1 191 ? 8.138 -11.464 -13.663 1.00 62.53 191 THR A N 1
ATOM 1465 C CA . THR A 1 191 ? 8.060 -11.813 -15.094 1.00 62.53 191 THR A CA 1
ATOM 1466 C C . THR A 1 191 ? 8.827 -13.088 -15.441 1.00 62.53 191 THR A C 1
ATOM 1468 O O . THR A 1 191 ? 8.436 -13.796 -16.364 1.00 62.53 191 THR A O 1
ATOM 1471 N N . THR A 1 192 ? 9.866 -13.431 -14.674 1.00 63.84 192 THR A N 1
ATOM 1472 C CA . THR A 1 192 ? 10.627 -14.680 -14.848 1.00 63.84 192 THR A CA 1
ATOM 1473 C C . THR A 1 192 ? 9.945 -15.877 -14.182 1.00 63.84 192 THR A C 1
ATOM 1475 O O . THR A 1 192 ? 10.227 -17.022 -14.531 1.00 63.84 192 THR A O 1
ATOM 1478 N N . GLY A 1 193 ? 9.035 -15.635 -13.230 1.00 64.38 193 GLY A N 1
ATOM 1479 C CA . GLY A 1 193 ? 8.263 -16.677 -12.543 1.00 64.38 193 GLY A CA 1
ATOM 1480 C C . GLY A 1 193 ? 9.107 -17.644 -11.707 1.00 64.38 193 GLY A C 1
ATOM 1481 O O . GLY A 1 193 ? 8.632 -18.724 -11.380 1.00 64.38 193 GLY A O 1
ATOM 1482 N N . HIS A 1 194 ? 10.361 -17.294 -11.410 1.00 81.50 194 HIS A N 1
ATOM 1483 C CA . HIS A 1 194 ? 11.260 -18.105 -10.594 1.00 81.50 194 HIS A CA 1
ATOM 1484 C C . HIS A 1 194 ? 11.186 -17.645 -9.135 1.00 81.50 194 HIS A C 1
ATOM 1486 O O . HIS A 1 194 ? 11.599 -16.528 -8.825 1.00 81.50 194 HIS A O 1
ATOM 1492 N N . ASP A 1 195 ? 10.720 -18.527 -8.246 1.00 82.94 195 ASP A N 1
ATOM 1493 C CA . ASP A 1 195 ? 10.528 -18.269 -6.809 1.00 82.94 195 ASP A CA 1
ATOM 1494 C C . ASP A 1 195 ? 11.735 -17.582 -6.152 1.00 82.94 195 ASP A C 1
ATOM 1496 O O . ASP A 1 195 ? 11.582 -16.604 -5.421 1.00 82.94 195 ASP A O 1
ATOM 1500 N N . GLN A 1 196 ? 12.947 -18.036 -6.478 1.00 85.69 196 GLN A N 1
ATOM 1501 C CA . GLN A 1 196 ? 14.189 -17.483 -5.938 1.00 85.69 196 GLN A CA 1
ATOM 1502 C C . GLN A 1 196 ? 14.413 -16.013 -6.336 1.00 85.69 196 GLN A C 1
ATOM 1504 O O . GLN A 1 196 ? 14.800 -15.199 -5.501 1.00 85.69 196 GLN A O 1
ATOM 1509 N N . ALA A 1 197 ? 14.114 -15.646 -7.585 1.00 85.50 197 ALA A N 1
ATOM 1510 C CA . ALA A 1 197 ? 14.273 -14.274 -8.063 1.00 85.50 197 ALA A CA 1
ATOM 1511 C C . ALA A 1 197 ? 13.262 -13.323 -7.399 1.00 85.50 197 ALA A C 1
ATOM 1513 O O . ALA A 1 197 ? 13.594 -12.184 -7.073 1.00 85.50 197 ALA A O 1
ATOM 1514 N N . CYS A 1 198 ? 12.033 -13.797 -7.168 1.00 87.56 198 CYS A N 1
ATOM 1515 C CA . CYS A 1 198 ? 11.012 -13.044 -6.443 1.00 87.56 198 CYS A CA 1
ATOM 1516 C C . CYS A 1 198 ? 11.423 -12.803 -4.983 1.00 87.56 198 CYS A C 1
ATOM 1518 O O . CYS A 1 198 ? 11.288 -11.688 -4.483 1.00 87.56 198 CYS A O 1
ATOM 1520 N N . VAL A 1 199 ? 11.953 -13.834 -4.316 1.00 89.69 199 VAL A N 1
ATOM 1521 C CA . VAL A 1 199 ? 12.456 -13.746 -2.938 1.00 89.69 199 VAL A CA 1
ATOM 1522 C C . VAL A 1 199 ? 13.591 -12.729 -2.832 1.00 89.69 199 VAL A C 1
ATOM 1524 O O . VAL A 1 199 ? 13.517 -11.821 -2.009 1.00 89.69 199 VAL A O 1
ATOM 1527 N N . GLU A 1 200 ? 14.600 -12.818 -3.699 1.00 86.88 200 GLU A N 1
ATOM 1528 C CA . GLU A 1 200 ? 15.745 -11.898 -3.691 1.00 86.88 200 GLU A CA 1
ATOM 1529 C C . GLU A 1 200 ? 15.324 -10.438 -3.908 1.00 86.88 200 GLU A C 1
ATOM 1531 O O . GLU A 1 200 ? 15.816 -9.532 -3.231 1.00 86.88 200 GLU A O 1
ATOM 1536 N N . GLU A 1 201 ? 14.377 -10.193 -4.816 1.00 87.56 201 GLU A N 1
ATOM 1537 C CA . GLU A 1 201 ? 13.852 -8.851 -5.068 1.00 87.56 201 GLU A CA 1
ATOM 1538 C C . GLU A 1 201 ? 13.099 -8.280 -3.858 1.00 87.56 201 GLU A C 1
ATOM 1540 O O . GLU A 1 201 ? 13.290 -7.111 -3.512 1.00 87.56 201 GLU A O 1
ATOM 1545 N N . LEU A 1 202 ? 12.273 -9.088 -3.188 1.00 88.69 202 LEU A N 1
ATOM 1546 C CA . LEU A 1 202 ? 11.547 -8.656 -1.992 1.00 88.69 202 LEU A CA 1
ATOM 1547 C C . LEU A 1 202 ? 12.487 -8.440 -0.797 1.00 88.69 202 LEU A C 1
ATOM 1549 O O . LEU A 1 202 ? 12.361 -7.426 -0.106 1.00 88.69 202 LEU A O 1
ATOM 1553 N N . THR A 1 203 ? 13.487 -9.306 -0.602 1.00 84.44 203 THR A N 1
ATOM 1554 C CA . THR A 1 203 ? 14.520 -9.130 0.433 1.00 84.44 203 THR A CA 1
ATOM 1555 C C . THR A 1 203 ? 15.316 -7.846 0.226 1.00 84.44 203 THR A C 1
ATOM 1557 O O . THR A 1 203 ? 15.521 -7.102 1.184 1.00 84.44 203 THR A O 1
ATOM 1560 N N . ARG A 1 204 ? 15.703 -7.507 -1.015 1.00 83.31 204 ARG A N 1
ATOM 1561 C CA . ARG A 1 204 ? 16.373 -6.223 -1.316 1.00 83.31 204 ARG A CA 1
ATOM 1562 C C . ARG A 1 204 ? 15.554 -5.003 -0.890 1.00 83.31 204 ARG A C 1
ATOM 1564 O O . ARG A 1 204 ? 16.124 -3.948 -0.626 1.00 83.31 204 ARG A O 1
ATOM 1571 N N . ARG A 1 205 ? 14.232 -5.147 -0.803 1.00 84.00 205 ARG A N 1
ATOM 1572 C CA . ARG A 1 205 ? 13.282 -4.110 -0.377 1.00 84.00 205 ARG A CA 1
ATOM 1573 C C . ARG A 1 205 ? 12.885 -4.227 1.100 1.00 84.00 205 ARG A C 1
ATOM 1575 O O . ARG A 1 205 ? 11.972 -3.529 1.527 1.00 84.00 205 ARG A O 1
ATOM 1582 N N . ALA A 1 206 ? 13.551 -5.093 1.870 1.00 81.94 206 ALA A N 1
ATOM 1583 C CA . ALA A 1 206 ? 13.240 -5.419 3.267 1.00 81.94 206 ALA A CA 1
ATOM 1584 C C . ALA A 1 206 ? 11.817 -5.983 3.493 1.00 81.94 206 ALA A C 1
ATOM 1586 O O . ALA A 1 206 ? 11.266 -5.919 4.600 1.00 81.94 206 ALA A O 1
ATOM 1587 N N . ILE A 1 207 ? 11.217 -6.563 2.450 1.00 88.38 207 ILE A N 1
ATOM 1588 C CA . ILE A 1 207 ? 9.904 -7.208 2.494 1.00 88.38 207 ILE A CA 1
ATOM 1589 C C . ILE A 1 207 ? 10.129 -8.704 2.688 1.00 88.38 207 ILE A C 1
ATOM 1591 O O . ILE A 1 207 ? 10.417 -9.441 1.749 1.00 88.38 207 ILE A O 1
ATOM 1595 N N . GLU A 1 208 ? 10.013 -9.151 3.932 1.00 88.44 208 GLU A N 1
ATOM 1596 C CA . GLU A 1 208 ? 10.243 -10.541 4.315 1.00 88.44 208 GLU A CA 1
ATOM 1597 C C . GLU A 1 208 ? 9.426 -10.909 5.563 1.00 88.44 208 GLU A C 1
ATOM 1599 O O . GLU A 1 208 ? 9.084 -10.023 6.360 1.00 88.44 208 GLU A O 1
ATOM 1604 N N . PRO A 1 209 ? 9.104 -12.199 5.753 1.00 86.62 209 PRO A N 1
ATOM 1605 C CA . PRO A 1 209 ? 8.608 -12.717 7.024 1.00 86.62 209 PRO A CA 1
ATOM 1606 C C . PRO A 1 209 ? 9.590 -12.449 8.176 1.00 86.62 209 PRO A C 1
ATOM 1608 O O . PRO A 1 209 ? 10.752 -12.110 7.955 1.00 86.62 209 PRO A O 1
ATOM 1611 N N . LEU A 1 210 ? 9.151 -12.624 9.428 1.00 77.88 210 LEU A N 1
ATOM 1612 C CA . LEU A 1 210 ? 10.014 -12.373 10.598 1.00 77.88 210 LEU A CA 1
ATOM 1613 C C . LEU A 1 210 ? 11.259 -13.265 10.634 1.00 77.88 210 LEU A C 1
ATOM 1615 O O . LEU A 1 210 ? 12.315 -12.815 11.068 1.00 77.88 210 LEU A O 1
ATOM 1619 N N . GLU A 1 211 ? 11.133 -14.506 10.169 1.00 79.06 211 GLU A N 1
ATOM 1620 C CA . GLU A 1 211 ? 12.230 -15.478 10.101 1.00 79.06 211 GLU A CA 1
ATOM 1621 C C . GLU A 1 211 ? 12.962 -15.452 8.748 1.00 79.06 211 GLU A C 1
ATOM 1623 O O . GLU A 1 211 ? 13.772 -16.333 8.461 1.00 79.06 211 GLU A O 1
ATOM 1628 N N . GLY A 1 212 ? 12.679 -14.451 7.910 1.00 81.62 212 GLY A N 1
ATOM 1629 C CA . GLY A 1 212 ? 13.140 -14.403 6.528 1.00 81.62 212 GLY A CA 1
ATOM 1630 C C . GLY A 1 212 ? 12.391 -15.379 5.618 1.00 81.62 212 GLY A C 1
ATOM 1631 O O . GLY A 1 212 ? 11.503 -16.123 6.039 1.00 81.62 212 GLY A O 1
ATOM 1632 N N . TRP A 1 213 ? 12.734 -15.353 4.333 1.00 87.25 213 TRP A N 1
ATOM 1633 C CA . TRP A 1 213 ? 12.137 -16.243 3.341 1.00 87.25 213 TRP A CA 1
ATOM 1634 C C . TRP A 1 213 ? 12.747 -17.644 3.401 1.00 87.25 213 TRP A C 1
ATOM 1636 O O . TRP A 1 213 ? 13.962 -17.813 3.317 1.00 87.25 213 TRP A O 1
ATOM 1646 N N . GLN A 1 214 ? 11.889 -18.659 3.451 1.00 88.69 214 GLN A N 1
ATOM 1647 C CA . GLN A 1 214 ? 12.251 -20.071 3.354 1.00 88.69 214 GLN A CA 1
ATOM 1648 C C . GLN A 1 214 ? 11.469 -20.688 2.182 1.00 88.69 214 GLN A C 1
ATOM 1650 O O . GLN A 1 214 ? 10.385 -21.232 2.387 1.00 88.69 214 GLN A O 1
ATOM 1655 N N . PRO A 1 215 ? 11.973 -20.596 0.932 1.00 84.81 215 PRO A N 1
ATOM 1656 C CA . PRO A 1 215 ? 11.162 -20.761 -0.283 1.00 84.81 215 PRO A CA 1
ATOM 1657 C C . PRO A 1 215 ? 10.398 -22.087 -0.397 1.00 84.81 215 PRO A C 1
ATOM 1659 O O . PRO A 1 215 ? 9.339 -22.135 -1.020 1.00 84.81 215 PRO A O 1
ATOM 1662 N N . THR A 1 216 ? 10.919 -23.157 0.210 1.00 84.25 216 THR A N 1
ATOM 1663 C CA . THR A 1 216 ? 10.336 -24.507 0.188 1.00 84.25 216 THR A CA 1
ATOM 1664 C C . THR A 1 216 ? 9.333 -24.770 1.313 1.00 84.25 216 THR A C 1
ATOM 1666 O O . THR A 1 216 ? 8.664 -25.802 1.296 1.00 84.25 216 THR A O 1
ATOM 1669 N N . GLN A 1 217 ? 9.217 -23.874 2.294 1.00 87.38 217 GLN A N 1
ATOM 1670 C CA . GLN A 1 217 ? 8.273 -24.023 3.396 1.00 87.38 217 GLN A CA 1
ATOM 1671 C C . GLN A 1 217 ? 6.878 -23.542 3.015 1.00 87.38 217 GLN A C 1
ATOM 1673 O O . GLN A 1 217 ? 6.716 -22.654 2.179 1.00 87.38 217 GLN A O 1
ATOM 1678 N N . CYS A 1 218 ? 5.860 -24.116 3.657 1.00 88.19 218 CYS A N 1
ATOM 1679 C CA . CYS A 1 218 ? 4.494 -23.623 3.546 1.00 88.19 218 CYS A CA 1
ATOM 1680 C C . CYS A 1 218 ? 4.406 -22.199 4.095 1.00 88.19 218 CYS A C 1
ATOM 1682 O O . CYS A 1 218 ? 4.798 -21.951 5.235 1.00 88.19 218 CYS A O 1
ATOM 1684 N N . ALA A 1 219 ? 3.823 -21.298 3.315 1.00 89.88 219 ALA A N 1
ATOM 1685 C CA . ALA A 1 219 ? 3.435 -19.988 3.792 1.00 89.88 219 ALA A CA 1
ATOM 1686 C C . ALA A 1 219 ? 2.301 -20.113 4.813 1.00 89.88 219 ALA A C 1
ATOM 1688 O O . ALA A 1 219 ? 1.386 -20.930 4.675 1.00 89.88 219 ALA A O 1
ATOM 1689 N N . THR A 1 220 ? 2.357 -19.275 5.836 1.00 87.50 220 THR A N 1
ATOM 1690 C CA . THR A 1 220 ? 1.345 -19.184 6.883 1.00 87.50 220 THR A CA 1
ATOM 1691 C C . THR A 1 220 ? 0.597 -17.859 6.807 1.00 87.50 220 THR A C 1
ATOM 1693 O O . THR A 1 220 ? 1.035 -16.898 6.171 1.00 87.50 220 THR A O 1
ATOM 1696 N N . VAL A 1 221 ? -0.547 -17.781 7.488 1.00 87.06 221 VAL A N 1
ATOM 1697 C CA . VAL A 1 221 ? -1.282 -16.513 7.633 1.00 87.06 221 VAL A CA 1
ATOM 1698 C C . VAL A 1 221 ? -0.419 -15.427 8.293 1.00 87.06 221 VAL A C 1
ATOM 1700 O O . VAL A 1 221 ? -0.550 -14.254 7.948 1.00 87.06 221 VAL A O 1
ATOM 1703 N N . ASP A 1 222 ? 0.497 -15.808 9.183 1.00 86.31 222 ASP A N 1
ATOM 1704 C CA . ASP A 1 222 ? 1.430 -14.882 9.830 1.00 86.31 222 ASP A CA 1
ATOM 1705 C C . ASP A 1 222 ? 2.417 -14.276 8.831 1.00 86.31 222 ASP A C 1
ATOM 1707 O O . ASP A 1 222 ? 2.611 -13.059 8.829 1.00 86.31 222 ASP A O 1
ATOM 1711 N N . ASP A 1 223 ? 2.984 -15.103 7.948 1.00 90.19 223 ASP A N 1
ATOM 1712 C CA . ASP A 1 223 ? 3.879 -14.639 6.882 1.00 90.19 223 ASP A CA 1
ATOM 1713 C C . ASP A 1 223 ? 3.169 -13.605 6.008 1.00 90.19 223 ASP A C 1
ATOM 1715 O O . ASP A 1 223 ? 3.718 -12.545 5.708 1.00 90.19 223 ASP A O 1
ATOM 1719 N N . LEU A 1 224 ? 1.907 -13.871 5.658 1.00 90.50 224 LEU A N 1
ATOM 1720 C CA . LEU A 1 224 ? 1.100 -12.955 4.862 1.00 90.50 224 LEU A CA 1
ATOM 1721 C C . LEU A 1 224 ? 0.809 -11.640 5.592 1.00 90.50 224 LEU A C 1
ATOM 1723 O O . LEU A 1 224 ? 0.879 -10.590 4.956 1.00 90.50 224 LEU A O 1
ATOM 1727 N N . TYR A 1 225 ? 0.523 -11.657 6.899 1.00 89.19 225 TYR A N 1
ATOM 1728 C CA . TYR A 1 225 ? 0.350 -10.418 7.665 1.00 89.19 225 TYR A CA 1
ATOM 1729 C C . TYR A 1 225 ? 1.601 -9.559 7.652 1.00 89.19 225 TYR A C 1
ATOM 1731 O O . TYR A 1 225 ? 1.526 -8.366 7.352 1.00 89.19 225 TYR A O 1
ATOM 1739 N N . VAL A 1 226 ? 2.744 -10.166 7.956 1.00 88.31 226 VAL A N 1
ATOM 1740 C CA . VAL A 1 226 ? 4.020 -9.458 8.031 1.00 88.31 226 VAL A CA 1
ATOM 1741 C C . VAL A 1 226 ? 4.377 -8.883 6.665 1.00 88.31 226 VAL A C 1
ATOM 1743 O O . VAL A 1 226 ? 4.654 -7.689 6.552 1.00 88.31 226 VAL A O 1
ATOM 1746 N N . VAL A 1 227 ? 4.307 -9.703 5.616 1.00 92.75 227 VAL A N 1
ATOM 1747 C CA . VAL A 1 227 ? 4.650 -9.290 4.254 1.00 92.75 227 VAL A CA 1
ATOM 1748 C C . VAL A 1 227 ? 3.703 -8.200 3.761 1.00 92.75 227 VAL A C 1
ATOM 1750 O O . VAL A 1 227 ? 4.177 -7.155 3.327 1.00 92.75 227 VAL A O 1
ATOM 1753 N N . ALA A 1 228 ? 2.384 -8.369 3.887 1.00 91.31 228 ALA A N 1
ATOM 1754 C CA . ALA A 1 228 ? 1.421 -7.370 3.424 1.00 91.31 228 ALA A CA 1
ATOM 1755 C C . ALA A 1 228 ? 1.584 -6.023 4.145 1.00 91.31 228 ALA A C 1
ATOM 1757 O O . ALA A 1 228 ? 1.550 -4.969 3.513 1.00 91.31 228 ALA A O 1
ATOM 1758 N N . ALA A 1 229 ? 1.807 -6.039 5.458 1.00 87.19 229 ALA A N 1
ATOM 1759 C CA . ALA A 1 229 ? 2.024 -4.816 6.219 1.00 87.19 229 ALA A CA 1
ATOM 1760 C C . ALA A 1 229 ? 3.351 -4.126 5.859 1.00 87.19 229 ALA A C 1
ATOM 1762 O O . ALA A 1 229 ? 3.385 -2.899 5.797 1.00 87.19 229 ALA A O 1
ATOM 1763 N N . ARG A 1 230 ? 4.419 -4.882 5.565 1.00 86.75 230 ARG A N 1
ATOM 1764 C CA . ARG A 1 230 ? 5.695 -4.324 5.079 1.00 86.75 230 ARG A CA 1
ATOM 1765 C C . ARG A 1 230 ? 5.580 -3.750 3.667 1.00 86.75 230 ARG A C 1
ATOM 1767 O O . ARG A 1 230 ? 6.081 -2.658 3.429 1.00 86.75 230 ARG A O 1
ATOM 1774 N N . VAL A 1 231 ? 4.866 -4.429 2.765 1.00 91.81 231 VAL A N 1
ATOM 1775 C CA . VAL A 1 231 ? 4.546 -3.918 1.416 1.00 91.81 231 VAL A CA 1
ATOM 1776 C C . VAL A 1 231 ? 3.826 -2.575 1.507 1.00 91.81 231 VAL A C 1
ATOM 1778 O O . VAL A 1 231 ? 4.153 -1.635 0.789 1.00 91.81 231 VAL A O 1
ATOM 1781 N N . LEU A 1 232 ? 2.863 -2.473 2.422 1.00 87.81 232 LEU A N 1
ATOM 1782 C CA . LEU A 1 232 ? 2.087 -1.257 2.662 1.00 87.81 232 LEU A CA 1
ATOM 1783 C C . LEU A 1 232 ? 2.803 -0.242 3.569 1.00 87.81 232 LEU A C 1
ATOM 1785 O O . LEU A 1 232 ? 2.228 0.803 3.875 1.00 87.81 232 LEU A O 1
ATOM 1789 N N . ASN A 1 233 ? 4.033 -0.541 3.998 1.00 86.38 233 ASN A N 1
ATOM 1790 C CA . ASN A 1 233 ? 4.844 0.271 4.902 1.00 86.38 233 ASN A CA 1
ATOM 1791 C C . ASN A 1 233 ? 4.070 0.747 6.152 1.00 86.38 233 ASN A C 1
ATOM 1793 O O . ASN A 1 233 ? 4.111 1.919 6.539 1.00 86.38 233 ASN A O 1
ATOM 1797 N N . LEU A 1 234 ? 3.301 -0.162 6.757 1.00 81.19 234 LEU A N 1
ATOM 1798 C CA . LEU A 1 234 ? 2.483 0.139 7.928 1.00 81.19 234 LEU A CA 1
ATOM 1799 C C . LEU A 1 234 ? 3.349 0.238 9.183 1.00 81.19 234 LEU A C 1
ATOM 1801 O O . LEU A 1 234 ? 4.303 -0.519 9.368 1.00 81.19 234 LEU A O 1
ATOM 1805 N N . ARG A 1 235 ? 2.985 1.157 10.081 1.00 78.38 235 ARG A N 1
ATOM 1806 C CA . ARG A 1 235 ? 3.572 1.210 11.423 1.00 78.38 235 ARG A CA 1
ATOM 1807 C C . ARG A 1 235 ? 2.976 0.094 12.270 1.00 78.38 235 ARG A C 1
ATOM 1809 O O . ARG A 1 235 ? 1.767 -0.105 12.261 1.00 78.38 235 ARG A O 1
ATOM 1816 N N . VAL A 1 236 ? 3.836 -0.607 12.997 1.00 78.12 236 VAL A N 1
ATOM 1817 C CA . VAL A 1 236 ? 3.472 -1.783 13.788 1.00 78.12 236 VAL A CA 1
ATOM 1818 C C . VAL A 1 236 ? 3.985 -1.583 15.205 1.00 78.12 236 VAL A C 1
ATOM 1820 O O . VAL A 1 236 ? 5.141 -1.208 15.386 1.00 78.12 236 VAL A O 1
ATOM 1823 N N . GLU A 1 237 ? 3.130 -1.815 16.200 1.00 72.00 237 GLU A N 1
ATOM 1824 C CA . GLU A 1 237 ? 3.470 -1.605 17.615 1.00 72.00 237 GLU A CA 1
ATOM 1825 C C . GLU A 1 237 ? 4.602 -2.529 18.087 1.00 72.00 237 GLU A C 1
ATOM 1827 O O . GLU A 1 237 ? 5.518 -2.090 18.780 1.00 72.00 237 GLU A O 1
ATOM 1832 N N . SER A 1 238 ? 4.571 -3.801 17.672 1.00 77.69 238 SER A N 1
ATOM 1833 C CA . SER A 1 238 ? 5.607 -4.789 17.972 1.00 77.69 238 SER A CA 1
ATOM 1834 C C . SER A 1 238 ? 6.093 -5.478 16.701 1.00 77.69 238 SER A C 1
ATOM 1836 O O . SER A 1 238 ? 5.430 -6.349 16.145 1.00 77.69 238 SER A O 1
ATOM 1838 N N . ALA A 1 239 ? 7.307 -5.140 16.264 1.00 72.88 239 ALA A N 1
ATOM 1839 C CA . ALA A 1 239 ? 7.924 -5.743 15.080 1.00 72.88 239 ALA A CA 1
ATOM 1840 C C . ALA A 1 239 ? 8.295 -7.233 15.250 1.00 72.88 239 ALA A C 1
ATOM 1842 O O . ALA A 1 239 ? 8.722 -7.875 14.297 1.00 72.88 239 ALA A O 1
ATOM 1843 N N . ARG A 1 240 ? 8.173 -7.786 16.464 1.00 76.94 240 ARG A N 1
ATOM 1844 C CA . ARG A 1 240 ? 8.448 -9.203 16.760 1.00 76.94 240 ARG A CA 1
ATOM 1845 C C . ARG A 1 240 ? 7.185 -10.050 16.876 1.00 76.94 240 ARG A C 1
ATOM 1847 O O . ARG A 1 240 ? 7.296 -11.262 17.011 1.00 76.94 240 ARG A O 1
ATOM 1854 N N . ASP A 1 241 ? 6.011 -9.424 16.854 1.00 76.88 241 ASP A N 1
ATOM 1855 C CA . ASP A 1 241 ? 4.732 -10.114 16.974 1.00 76.88 241 ASP A CA 1
ATOM 1856 C C . ASP A 1 241 ? 3.975 -10.072 15.636 1.00 76.88 241 ASP A C 1
ATOM 1858 O O . ASP A 1 241 ? 3.505 -9.001 15.241 1.00 76.88 241 ASP A O 1
ATOM 1862 N N . PRO A 1 242 ? 3.799 -11.213 14.939 1.00 77.56 242 PRO A N 1
ATOM 1863 C CA . PRO A 1 242 ? 3.012 -11.283 13.709 1.00 77.56 242 PRO A CA 1
ATOM 1864 C C . PRO A 1 242 ? 1.577 -10.750 13.858 1.00 77.56 242 PRO A C 1
ATOM 1866 O O . PRO A 1 242 ? 1.009 -10.230 12.895 1.00 77.56 242 PRO A O 1
ATOM 1869 N N . LEU A 1 243 ? 0.979 -10.839 15.053 1.00 82.31 243 LEU A N 1
ATOM 1870 C CA . LEU A 1 243 ? -0.379 -10.347 15.292 1.00 82.31 243 LEU A CA 1
ATOM 1871 C C . LEU A 1 243 ? -0.480 -8.823 15.244 1.00 82.31 243 LEU A C 1
ATOM 1873 O O . LEU A 1 243 ? -1.494 -8.311 14.758 1.00 82.31 243 LEU A O 1
ATOM 1877 N N . SER A 1 244 ? 0.563 -8.101 15.665 1.00 79.62 244 SER A N 1
ATOM 1878 C CA . SER A 1 244 ? 0.606 -6.641 15.534 1.00 79.62 244 SER A CA 1
ATOM 1879 C C . SER A 1 244 ? 0.549 -6.205 14.067 1.00 79.62 244 SER A C 1
ATOM 1881 O O . SER A 1 244 ? -0.077 -5.193 13.760 1.00 79.62 244 SER A O 1
ATOM 1883 N N . TYR A 1 245 ? 1.119 -6.978 13.134 1.00 85.25 245 TYR A N 1
ATOM 1884 C CA . TYR A 1 245 ? 1.011 -6.696 11.695 1.00 85.25 245 TYR A CA 1
ATOM 1885 C C . TYR A 1 245 ? -0.424 -6.904 11.187 1.00 85.25 245 TYR A C 1
ATOM 1887 O O . TYR A 1 245 ? -0.958 -6.066 10.461 1.00 85.25 245 TYR A O 1
ATOM 1895 N N . GLY A 1 246 ? -1.089 -7.979 11.624 1.00 84.19 246 GLY A N 1
ATOM 1896 C CA . GLY A 1 246 ? -2.505 -8.220 11.325 1.00 84.19 246 GLY A CA 1
ATOM 1897 C C . GLY A 1 246 ? -3.433 -7.138 11.890 1.00 84.19 246 GLY A C 1
ATOM 1898 O O . GLY A 1 246 ? -4.449 -6.802 11.279 1.00 84.19 246 GLY A O 1
ATOM 1899 N N . GLN A 1 247 ? -3.095 -6.565 13.047 1.00 84.06 247 GLN A N 1
ATOM 1900 C CA . GLN A 1 247 ? -3.800 -5.415 13.613 1.00 84.06 247 GLN A CA 1
ATOM 1901 C C . GLN A 1 247 ? -3.547 -4.134 12.809 1.00 84.06 247 GLN A C 1
ATOM 1903 O O . GLN A 1 247 ? -4.510 -3.469 12.438 1.00 84.06 247 GLN A O 1
ATOM 1908 N N . ALA A 1 248 ? -2.297 -3.845 12.442 1.00 82.44 248 ALA A N 1
ATOM 1909 C CA . ALA A 1 248 ? -1.964 -2.690 11.608 1.00 82.44 248 ALA A CA 1
ATOM 1910 C C . ALA A 1 248 ? -2.706 -2.720 10.257 1.00 82.44 248 ALA A C 1
ATOM 1912 O O . ALA A 1 248 ? -3.196 -1.695 9.786 1.00 82.44 248 ALA A O 1
ATOM 1913 N N . LEU A 1 249 ? -2.866 -3.903 9.650 1.00 84.75 249 LEU A N 1
ATOM 1914 C CA . LEU A 1 249 ? -3.665 -4.083 8.431 1.00 84.75 249 LEU A CA 1
ATOM 1915 C C . LEU A 1 249 ? -5.153 -3.762 8.656 1.00 84.75 249 LEU A C 1
ATOM 1917 O O . LEU A 1 249 ? -5.774 -3.106 7.817 1.00 84.75 249 LEU A O 1
ATOM 1921 N N . ARG A 1 250 ? -5.725 -4.179 9.794 1.00 82.19 250 ARG A N 1
ATOM 1922 C CA . ARG A 1 250 ? -7.109 -3.839 10.175 1.00 82.19 250 ARG A CA 1
ATOM 1923 C C . ARG A 1 250 ? -7.283 -2.340 10.383 1.00 82.19 250 ARG A C 1
ATOM 1925 O O . ARG A 1 250 ? -8.232 -1.759 9.863 1.00 82.19 250 ARG A O 1
ATOM 1932 N N . GLU A 1 251 ? -6.345 -1.706 11.075 1.00 82.12 251 GLU A N 1
ATOM 1933 C CA . GLU A 1 251 ? -6.323 -0.255 11.291 1.00 82.12 251 GLU A CA 1
ATOM 1934 C C . GLU A 1 251 ? -6.140 0.522 9.978 1.00 82.12 251 GLU A C 1
ATOM 1936 O O . GLU A 1 251 ? -6.711 1.600 9.800 1.00 82.12 251 GLU A O 1
ATOM 1941 N N . ALA A 1 252 ? -5.434 -0.059 9.003 1.00 79.56 252 ALA A N 1
ATOM 1942 C CA . ALA A 1 252 ? -5.346 0.457 7.638 1.00 79.56 252 ALA A CA 1
ATOM 1943 C C . ALA A 1 252 ? -6.653 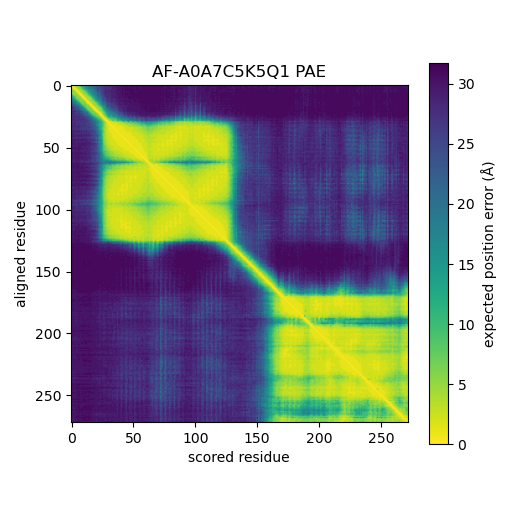0.299 6.829 1.00 79.56 252 ALA A C 1
ATOM 1945 O O . ALA A 1 252 ? -6.745 0.807 5.708 1.00 79.56 252 ALA A O 1
ATOM 1946 N N . GLY A 1 253 ? -7.678 -0.352 7.392 1.00 79.31 253 GLY A N 1
ATOM 1947 C CA . GLY A 1 253 ? -9.002 -0.529 6.795 1.00 79.31 253 GLY A CA 1
ATOM 1948 C C . GLY A 1 253 ? -9.157 -1.801 5.959 1.00 79.31 253 GLY A C 1
ATOM 1949 O O . GLY A 1 253 ? -10.145 -1.930 5.236 1.00 79.31 253 GLY A O 1
ATOM 1950 N N . LEU A 1 254 ? -8.207 -2.739 6.032 1.00 79.19 254 LEU A N 1
ATOM 1951 C CA . LEU A 1 254 ? -8.329 -4.033 5.364 1.00 79.19 254 LEU A CA 1
ATOM 1952 C C . LEU A 1 254 ? -9.206 -4.965 6.200 1.00 79.19 254 LEU A C 1
ATOM 1954 O O . LEU A 1 254 ? -9.001 -5.133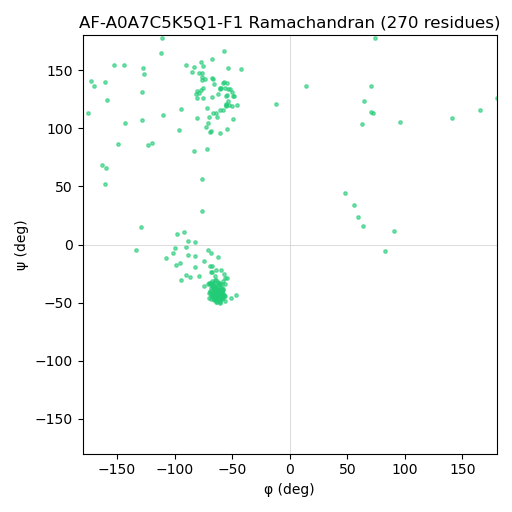 7.402 1.00 79.19 254 LEU A O 1
ATOM 1958 N N . ALA A 1 255 ? -10.168 -5.614 5.545 1.00 73.75 255 ALA A N 1
ATOM 1959 C CA . ALA A 1 255 ? -11.085 -6.565 6.169 1.00 73.75 255 ALA A CA 1
ATOM 1960 C C . ALA A 1 255 ? -10.408 -7.924 6.435 1.00 73.75 255 ALA A C 1
ATOM 1962 O O . ALA A 1 255 ? -10.861 -8.964 5.964 1.00 73.75 255 ALA A O 1
ATOM 1963 N N . VAL A 1 256 ? -9.305 -7.907 7.182 1.00 71.56 256 VAL A N 1
ATOM 1964 C CA . VAL A 1 256 ? -8.474 -9.072 7.507 1.00 71.56 256 VAL A CA 1
ATOM 1965 C C . VAL A 1 256 ? -9.306 -10.233 8.055 1.00 71.56 256 VAL A C 1
ATOM 1967 O O . VAL A 1 256 ? -9.186 -11.343 7.553 1.00 71.56 256 VAL A O 1
ATOM 1970 N N . ASP A 1 257 ? -10.216 -9.970 8.996 1.00 65.44 257 ASP A N 1
ATOM 1971 C CA . ASP A 1 257 ? -11.027 -11.009 9.653 1.00 65.44 257 ASP A CA 1
ATOM 1972 C C . ASP A 1 257 ? -12.073 -11.654 8.722 1.00 65.44 257 ASP A C 1
ATOM 1974 O O . ASP A 1 257 ? -12.588 -12.737 9.004 1.00 65.44 257 ASP A O 1
ATOM 1978 N N . ALA A 1 258 ? -12.403 -10.989 7.609 1.00 63.50 258 ALA A N 1
ATOM 1979 C CA . ALA A 1 258 ? -13.280 -11.529 6.573 1.00 63.50 258 ALA A CA 1
ATOM 1980 C C . ALA A 1 258 ? -12.502 -12.302 5.496 1.00 63.50 258 ALA A C 1
ATOM 1982 O O . ALA A 1 258 ? -13.065 -13.184 4.847 1.00 63.50 258 ALA A O 1
ATOM 1983 N N . LEU A 1 259 ? -11.225 -11.962 5.297 1.00 64.25 259 LEU A N 1
ATOM 1984 C CA . LEU A 1 259 ? -10.367 -12.519 4.250 1.00 64.25 259 LEU A CA 1
ATOM 1985 C C . LEU A 1 259 ? -9.525 -13.699 4.742 1.00 64.25 259 LEU A C 1
ATOM 1987 O O . LEU A 1 259 ? -9.219 -14.601 3.965 1.00 64.25 259 LEU A O 1
ATOM 1991 N N . LEU A 1 260 ? -9.156 -13.701 6.021 1.00 66.62 260 LEU A N 1
ATOM 1992 C CA . LEU A 1 260 ? -8.264 -14.677 6.626 1.00 66.62 260 LEU A CA 1
ATOM 1993 C C . LEU A 1 260 ? -8.921 -15.294 7.864 1.00 66.62 260 LEU A C 1
ATOM 1995 O O . LEU A 1 260 ? -9.707 -14.642 8.555 1.00 66.62 260 LEU A O 1
ATOM 1999 N N . PRO A 1 261 ? -8.656 -16.580 8.149 1.00 63.84 261 PRO A N 1
ATOM 2000 C CA . PRO A 1 261 ? -9.219 -17.227 9.322 1.00 63.84 261 PRO A CA 1
ATOM 2001 C C . PRO A 1 261 ? -8.754 -16.518 10.602 1.00 63.84 261 PRO A C 1
ATOM 2003 O O . PRO A 1 261 ? -7.569 -16.234 10.769 1.00 63.84 261 PRO A O 1
ATOM 2006 N N . ALA A 1 262 ? -9.693 -16.273 11.521 1.00 55.09 262 ALA A N 1
ATOM 2007 C CA . ALA A 1 262 ? -9.391 -15.698 12.827 1.00 55.09 262 ALA A CA 1
ATOM 2008 C C . ALA A 1 262 ? -8.333 -16.542 13.560 1.00 55.09 262 ALA A C 1
ATOM 2010 O O . ALA A 1 262 ? -8.491 -17.759 13.707 1.00 55.09 262 ALA A O 1
ATOM 2011 N N . ARG A 1 263 ? -7.257 -15.895 14.023 1.00 61.19 263 ARG A N 1
ATOM 2012 C CA . ARG A 1 263 ? -6.188 -16.559 14.775 1.00 61.19 263 ARG A CA 1
ATOM 2013 C C . ARG A 1 263 ? -6.603 -16.728 16.233 1.00 61.19 263 ARG A C 1
ATOM 2015 O O . ARG A 1 263 ? -6.928 -15.753 16.906 1.00 61.19 263 ARG A O 1
ATOM 2022 N N . LEU A 1 264 ? -6.540 -17.961 16.729 1.00 62.31 264 LEU A N 1
ATOM 2023 C CA . LEU A 1 264 ? -6.673 -18.240 18.156 1.00 62.31 264 LEU A CA 1
ATOM 2024 C C . LEU A 1 264 ? -5.326 -17.986 18.856 1.00 62.31 264 LEU A C 1
ATOM 2026 O O . LEU A 1 264 ? -4.310 -18.521 18.401 1.00 62.31 264 LEU A O 1
ATOM 2030 N N . PRO A 1 265 ? -5.288 -17.207 19.952 1.00 58.25 265 PRO A N 1
ATOM 2031 C CA . PRO A 1 265 ? -4.070 -17.021 20.735 1.00 58.25 265 PRO A CA 1
ATOM 2032 C C . PRO A 1 265 ? -3.481 -18.370 21.180 1.00 58.25 265 PRO A C 1
ATOM 2034 O O . PRO A 1 265 ? -4.195 -19.209 2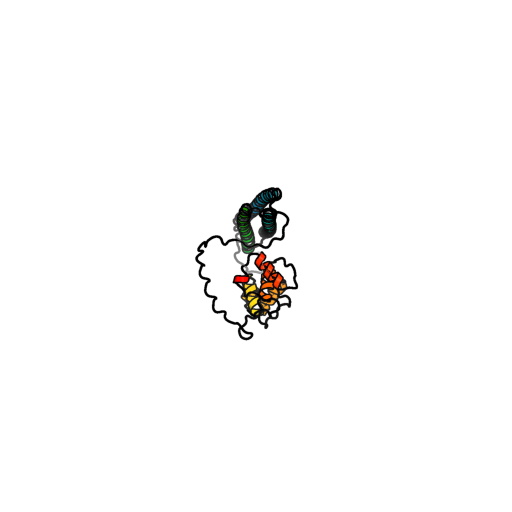1.725 1.00 58.25 265 PRO A O 1
ATOM 2037 N N . GLY A 1 266 ? -2.187 -18.588 20.931 1.00 63.06 266 GLY A N 1
ATOM 2038 C CA . GLY A 1 266 ? -1.467 -19.811 21.318 1.00 63.06 266 GLY A CA 1
ATOM 2039 C C . GLY A 1 266 ? -1.602 -21.007 20.363 1.00 63.06 266 GLY A C 1
ATOM 2040 O O . GLY A 1 266 ? -0.919 -22.009 20.562 1.00 63.06 266 GLY A O 1
ATOM 2041 N N . ALA A 1 267 ? -2.429 -20.920 19.316 1.00 67.19 267 ALA A N 1
ATOM 2042 C CA . ALA A 1 267 ? -2.495 -21.945 18.275 1.00 67.19 267 ALA A CA 1
ATOM 2043 C C . ALA A 1 267 ? -1.422 -21.722 17.195 1.00 67.19 267 ALA A C 1
ATOM 2045 O O . ALA A 1 267 ? -1.064 -20.582 16.880 1.00 67.19 267 ALA A O 1
ATOM 2046 N N . ALA A 1 268 ? -0.941 -22.817 16.596 1.00 70.38 268 ALA A N 1
ATOM 2047 C CA . ALA A 1 268 ? -0.068 -22.748 15.429 1.00 70.38 268 ALA A CA 1
ATOM 2048 C C . ALA A 1 268 ? -0.769 -21.986 14.287 1.00 70.38 268 ALA A C 1
ATOM 2050 O O . ALA A 1 268 ? -1.974 -22.180 14.080 1.00 70.38 268 ALA A O 1
ATOM 2051 N N . PRO A 1 269 ? -0.051 -21.116 13.555 1.00 74.50 269 PRO A N 1
ATOM 2052 C CA . PRO A 1 269 ? -0.660 -20.347 12.486 1.00 74.50 269 PRO A CA 1
ATOM 2053 C C . PRO A 1 269 ? -1.113 -21.286 11.354 1.00 74.50 269 PRO A C 1
ATOM 2055 O O . PRO A 1 269 ? -0.398 -22.231 11.008 1.00 74.50 269 PRO A O 1
ATOM 2058 N N . PRO A 1 270 ? -2.305 -21.061 10.777 1.00 79.75 270 PRO A N 1
ATOM 2059 C CA . PRO A 1 270 ? -2.787 -21.878 9.672 1.00 79.75 270 PRO A CA 1
ATOM 2060 C C . PRO A 1 270 ? -1.933 -21.662 8.416 1.00 79.75 270 PRO A C 1
ATOM 2062 O O . PRO A 1 270 ? -1.497 -20.541 8.135 1.00 79.75 270 PRO A O 1
ATOM 2065 N N . VAL A 1 271 ? -1.716 -22.745 7.664 1.00 83.00 271 VAL A N 1
ATOM 2066 C CA . VAL A 1 271 ? -1.043 -22.713 6.357 1.00 83.00 271 VAL A CA 1
ATOM 2067 C C . VAL A 1 271 ? -1.979 -22.173 5.277 1.00 83.00 271 VAL A C 1
ATOM 2069 O O . VAL A 1 271 ? -3.197 -22.364 5.357 1.00 83.00 271 VAL A O 1
ATOM 2072 N N . LEU A 1 272 ? -1.399 -21.479 4.297 1.00 79.19 272 LEU A N 1
ATOM 2073 C CA . LEU A 1 272 ? -2.112 -20.799 3.218 1.00 79.19 272 LEU A CA 1
ATOM 2074 C C . LEU A 1 272 ? -2.384 -21.653 1.998 1.00 79.19 272 LEU A C 1
ATOM 2076 O O . LEU A 1 272 ? -1.644 -22.607 1.672 1.00 79.19 272 LEU A O 1
#

Sequence (272 aa):
MFYRQSTYAIGTALGLWAVAVCAQTNDVPARAATVQEAEAHRAQIQQIKEQLVTLATRAQQTNNPAQAECFQMRLVKLNGLLEVAQTALDRLRVAESDREMEEASLNIQFCALRAEKLKDEAMRCLEVATPPAVPPGTPRTNAPARPGKIRYEPRPAAPPARRVVRDRQTCLTQGQLACWVARAMELPAATTGHDQACVEELTRRAIEPLEGWQPTQCATVDDLYVVAARVLNLRVESARDPLSYGQALREAGLAVDALLPARLPGAAPPVL

Foldseek 3Di:
DDDDDDDDDDDDDDDDDPPPPPDPDPVVVVLVVLLVVLVVLLVLLVVLLVVLVVVLVVVVVDPAVQLNVQSVVLSVVSVVLSVQSVVLSVQSVVPPDPVSVVVSSVSSVVSSVVSVVSSVSSVCSVVPDGDPDDDDDDDDDDDDDDDDDPPPPPPPDDPPDPDPQADFVRFQFLLNVLLVLCVVVVHPQVVVVGSVSSLVVCVVLVQAQPVGHDRSGFDFPLRVLSNVLVSVVFDFPDNNDSVSSVVSCVVVVDPSVVVDPDDDPPDDTGTD

pLDDT: mean 72.73, std 18.46, range [31.89, 97.12]

Secondary structure (DSSP, 8-state):
------------------------SSHHHHHHHHHHHHHHHHHHHHHHHHHHHHHHHHHHTTT-HHHHHHHHHHHHHHHHHHHHHHHHHHHHHH--SHHHHHHHHHHHHHHHHHHHHHHHHHHGGGG-PPPPPPPP---------PPP----PPPPPPPPP------TTTPPBHHHHHHHHHHHTT-GGGGT--HHHHHHHHHHTT---TT---TTSBPBHHHHHHHHHHHTT---S-TT-HHHHHHHHHHTT--HHHHSPPPPTTSPPPB-

Nearest PDB structures (foldseek):
  7sqc-assembly1_C1  TM=6.164E-01  e=1.137E+00  Chlamydomonas reinhardtii
  7xc2-assembly1_C  TM=5.776E-01  e=1.935E+00  Triticum monococcum
  7sqc-assembly1_C2  TM=5.839E-01  e=2.525E+00  Chlamydomonas reinhardtii
  5l0j-assembly1_A  TM=5.236E-01  e=2.041E+00  Homo sapiens